Protein AF-A0A146LE18-F1 (afdb_monomer)

InterPro domains:
  IPR027992 Possible tRNA binding domain [PF13725] (9-180)
  IPR032672 TmcA/NAT10/Kre33 [PTHR10925] (10-214)

pLDDT: mean 73.92, std 19.5, range [31.61, 95.38]

Mean predicted aligned error: 19.28 Å

Foldseek 3Di:
DDDDDDDDDQQAQALVNCCVLAPPVLLVLLVCVLVVVDDPVSNLVSLQVLLVCVVSNNLPPQDDDPLLNVLSCCCHVVVHDLVVNCVVVVHDSVVSVVSPSVSSVSSSVSSVVNVVVVVCVVVVVVPDDPPPPPPPPCVVVVVVVVVVVVVVVVVVVVVVVVVVCVVPVPDDDPVQVVVQVVPDDPDDGDDDDPDDDDDDDDPPPDDDDDDDDDDDDDDDDDD

Radius of gyration: 37.87 Å; Cα contacts (8 Å, |Δi|>4): 107; chains: 1; bounding box: 56×57×124 Å

Secondary structure (DSSP, 8-state):
------S-------HHHHHHHS-HHHHHHHHHHHTTSS-GGGGTTTHHHHHHHHHTTTTTT----HHHHHHHHHHHTS---HHHHHHHTT--HHHHHHHHHHHHHHHHHHHHHHHHHHHHHHTTGGGS--------S-HHHHHHHHHHHHHHHHHHHHHHHHHHHHHH-----HHHHHHHHHS-SSS------------------------------------

Solvent-accessible surface area (backbone atoms only — not comparable to full-atom values): 14122 Å² total; per-residue (Å²): 135,88,76,86,77,88,86,78,77,73,52,66,66,47,63,72,61,48,55,73,80,44,48,78,66,51,56,51,46,51,47,36,38,64,68,68,74,45,60,70,78,77,47,56,86,52,28,41,61,55,39,50,40,51,78,67,37,30,60,54,90,72,80,68,54,73,71,54,48,50,49,44,42,37,48,23,73,65,65,46,53,64,69,59,51,20,62,76,68,75,42,58,58,70,56,52,52,52,51,49,49,55,50,52,43,55,54,50,50,53,52,49,52,46,52,48,54,52,48,37,59,74,68,51,58,80,76,53,72,91,65,71,90,64,77,71,86,52,69,64,63,52,49,52,53,50,51,54,51,51,53,52,50,51,51,50,51,49,53,51,50,51,52,47,44,69,75,64,58,81,77,67,58,71,69,60,49,56,59,58,63,68,63,82,60,106,59,94,82,82,78,88,62,95,66,85,88,74,93,71,89,77,83,80,85,76,81,76,84,86,77,86,76,83,84,80,88,75,87,83,80,92,129

Organism: Lygus hesperus (NCBI:txid30085)

Nearest PDB structures (foldseek):
  7mq9-assembly1_NK  TM=8.967E-01  e=7.169E-09  Homo sapiens
  9b0e-assembly1_A  TM=9.703E-01  e=2.565E-07  Thermochaetoides thermophila DSM 1495
  7mq8-assembly1_NJ  TM=9.214E-01  e=1.049E-07  Homo sapiens
  9b0i-assembly1_B  TM=9.726E-01  e=1.243E-06  Thermochaetoides thermophila DSM 1495
  1xsv-assembly1_B  TM=5.075E-01  e=5.464E-01  Staphylococcus aureus

Structure (mmCIF, N/CA/C/O backbone):
data_AF-A0A146LE18-F1
#
_entry.id   AF-A0A146LE18-F1
#
loop_
_atom_site.group_PDB
_atom_site.id
_atom_site.type_symbol
_atom_site.label_atom_id
_atom_site.label_alt_id
_atom_site.label_comp_id
_atom_site.label_asym_id
_atom_site.label_entity_id
_atom_site.label_seq_id
_atom_site.pdbx_PDB_ins_code
_atom_site.Cartn_x
_atom_site.Cartn_y
_atom_site.Cartn_z
_atom_site.occupancy
_atom_site.B_iso_or_equiv
_atom_site.auth_seq_id
_atom_site.auth_comp_id
_atom_site.auth_asym_id
_atom_site.auth_atom_id
_atom_site.pdbx_PDB_model_num
ATOM 1 N N . ASN A 1 1 ? -20.642 12.085 -39.665 1.00 35.47 1 ASN A N 1
ATOM 2 C CA . ASN A 1 1 ? -19.359 11.594 -39.119 1.00 35.47 1 ASN A CA 1
ATOM 3 C C . ASN A 1 1 ? -19.386 11.660 -37.603 1.00 35.47 1 ASN A C 1
ATOM 5 O O . ASN A 1 1 ? -19.146 12.718 -37.037 1.00 35.47 1 ASN A O 1
ATOM 9 N N . LYS A 1 2 ? -19.757 10.541 -36.969 1.00 37.66 2 LYS A N 1
ATOM 10 C CA . LYS A 1 2 ? -19.755 10.345 -35.515 1.00 37.66 2 LYS A CA 1
ATOM 11 C C . LYS A 1 2 ? -18.298 10.338 -35.029 1.00 37.66 2 LYS A C 1
ATOM 13 O O . LYS A 1 2 ? -17.565 9.416 -35.370 1.00 37.66 2 LYS A O 1
ATOM 18 N N . LYS A 1 3 ? -17.867 11.364 -34.291 1.00 40.78 3 LYS A N 1
ATOM 19 C CA . LYS A 1 3 ? -16.644 11.297 -33.477 1.00 40.78 3 LYS A CA 1
ATOM 20 C C . LYS A 1 3 ? -17.069 10.793 -32.100 1.00 40.78 3 LYS A C 1
ATOM 22 O O . LYS A 1 3 ? -17.991 11.355 -31.521 1.00 40.78 3 LYS A O 1
ATOM 27 N N . GLY A 1 4 ? -16.474 9.677 -31.684 1.00 36.56 4 GLY A N 1
ATOM 28 C CA . GLY A 1 4 ? -16.892 8.864 -30.546 1.00 36.56 4 GLY A CA 1
ATOM 29 C C . GLY A 1 4 ? -16.974 9.644 -29.239 1.00 36.56 4 GLY A C 1
ATOM 30 O O . GLY A 1 4 ? -15.965 10.134 -28.739 1.00 36.56 4 GLY A O 1
ATOM 31 N N . SER A 1 5 ? -18.192 9.732 -28.717 1.00 42.84 5 SER A N 1
ATOM 32 C CA . SER A 1 5 ? -18.467 9.777 -27.289 1.00 42.84 5 SER A CA 1
ATOM 33 C C . SER A 1 5 ? -18.279 8.375 -26.696 1.00 42.84 5 SER A C 1
ATOM 35 O O . SER A 1 5 ? -18.404 7.385 -27.417 1.00 42.84 5 SER A O 1
ATOM 37 N N . ASP A 1 6 ? -18.022 8.333 -25.390 1.00 43.56 6 ASP A N 1
ATOM 38 C CA . ASP A 1 6 ? -18.017 7.162 -24.502 1.00 43.56 6 ASP A CA 1
ATOM 39 C C . ASP A 1 6 ? -16.742 6.321 -24.463 1.00 43.56 6 ASP A C 1
ATOM 41 O O . ASP A 1 6 ? -16.660 5.291 -25.118 1.00 43.56 6 ASP A O 1
ATOM 45 N N . LEU A 1 7 ? -15.807 6.691 -23.575 1.00 44.12 7 LEU A N 1
ATOM 46 C CA . LEU A 1 7 ? -15.086 5.715 -22.748 1.00 44.12 7 LEU A CA 1
ATOM 47 C C . LEU A 1 7 ? -14.795 6.303 -21.351 1.00 44.12 7 LEU A C 1
ATOM 49 O O . LEU A 1 7 ? -13.833 7.039 -21.162 1.00 44.12 7 LEU A O 1
ATOM 53 N N . CYS A 1 8 ? -15.621 5.877 -20.388 1.00 40.12 8 CYS A N 1
ATOM 54 C CA . CYS A 1 8 ? -15.377 5.837 -18.942 1.00 40.12 8 CYS A CA 1
ATOM 55 C C . CYS A 1 8 ? -15.337 7.186 -18.198 1.00 40.12 8 CYS A C 1
ATOM 57 O O . CYS A 1 8 ? -14.276 7.749 -17.935 1.00 40.12 8 CYS A O 1
ATOM 59 N N . GLU A 1 9 ? -16.507 7.653 -17.756 1.00 47.19 9 GLU A N 1
ATOM 60 C CA . GLU A 1 9 ? -16.574 8.529 -16.579 1.00 47.19 9 GLU A CA 1
ATOM 61 C C . GLU A 1 9 ? -15.896 7.833 -15.381 1.00 47.19 9 GLU A C 1
ATOM 63 O O . GLU A 1 9 ? -15.899 6.596 -15.332 1.00 47.19 9 GLU A O 1
ATOM 68 N N . PRO A 1 10 ? -15.280 8.569 -14.433 1.00 50.38 10 PRO A N 1
ATOM 69 C CA . PRO A 1 10 ? -14.649 7.958 -13.271 1.00 50.38 10 PRO A CA 1
ATOM 70 C C . PRO A 1 10 ? -15.717 7.221 -12.462 1.00 50.38 10 PRO A C 1
ATOM 72 O O . PRO A 1 10 ? -16.485 7.815 -11.706 1.00 50.38 10 PRO A O 1
ATOM 75 N N . THR A 1 11 ? -15.794 5.903 -12.640 1.00 54.75 11 THR A N 1
ATOM 76 C CA . THR A 1 11 ? -16.624 5.044 -11.806 1.00 54.75 11 THR A CA 1
ATOM 77 C C . THR A 1 11 ? -16.022 5.085 -10.414 1.00 54.75 11 THR A C 1
ATOM 79 O O . THR A 1 11 ? -14.989 4.459 -10.169 1.00 54.75 11 THR A O 1
ATOM 82 N N . ASN A 1 12 ? -16.640 5.865 -9.527 1.00 59.19 12 ASN A N 1
ATOM 83 C CA . ASN A 1 12 ? -16.286 5.894 -8.117 1.00 59.19 12 ASN A CA 1
ATOM 84 C C . ASN A 1 12 ? -16.258 4.458 -7.590 1.00 59.19 12 ASN A C 1
ATOM 86 O O . ASN A 1 12 ? -17.193 3.687 -7.832 1.00 59.19 12 ASN A O 1
ATOM 90 N N . LEU A 1 13 ? -15.163 4.098 -6.919 1.00 62.97 13 LEU A N 1
ATOM 91 C CA . LEU A 1 13 ? -14.953 2.768 -6.369 1.00 62.97 13 LEU A CA 1
ATOM 92 C C . LEU A 1 13 ? -16.132 2.407 -5.462 1.00 62.97 13 LEU A C 1
ATOM 94 O O . LEU A 1 13 ? -16.235 2.875 -4.333 1.00 62.97 13 LEU A O 1
ATOM 98 N N . THR A 1 14 ? -17.050 1.590 -5.967 1.00 66.19 14 THR A N 1
ATOM 99 C CA . THR A 1 14 ? -18.162 1.100 -5.158 1.00 66.19 14 THR A CA 1
ATOM 100 C C . THR A 1 14 ? -17.629 -0.027 -4.286 1.00 66.19 14 THR A C 1
ATOM 102 O O . THR A 1 14 ? -16.939 -0.919 -4.785 1.00 66.19 14 THR A O 1
ATOM 105 N N . THR A 1 15 ? -17.958 -0.021 -2.996 1.00 69.75 15 THR A N 1
ATOM 106 C CA . THR A 1 15 ? -17.467 -0.999 -2.009 1.00 69.75 15 THR A CA 1
ATOM 107 C C . THR A 1 15 ? -17.649 -2.446 -2.469 1.00 69.75 15 THR A C 1
ATOM 109 O O . THR A 1 15 ? -16.759 -3.269 -2.292 1.00 69.75 15 THR A O 1
ATOM 112 N N . GLN A 1 16 ? -18.755 -2.740 -3.154 1.00 71.75 16 GLN A N 1
ATOM 113 C CA . GLN A 1 16 ? -19.058 -4.068 -3.698 1.00 71.75 16 GLN A CA 1
ATOM 114 C C . GLN A 1 16 ? -18.040 -4.535 -4.751 1.00 71.75 16 GLN A C 1
ATOM 116 O O . GLN A 1 16 ? -17.687 -5.710 -4.805 1.00 71.75 16 GLN A O 1
ATOM 121 N N . VAL A 1 17 ? -17.544 -3.615 -5.584 1.00 75.69 17 VAL A N 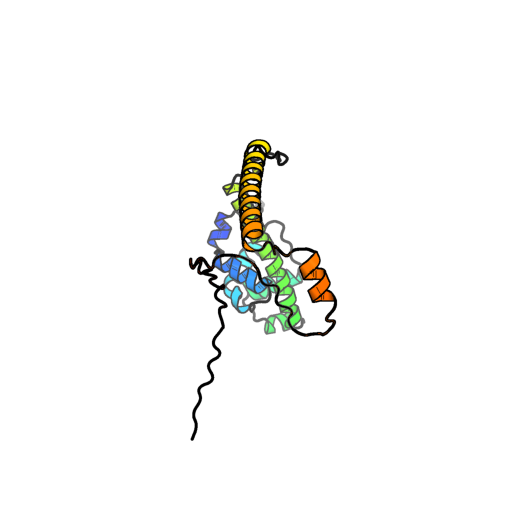1
ATOM 122 C CA . VAL A 1 17 ? -16.516 -3.914 -6.588 1.00 75.69 17 VAL A CA 1
ATOM 123 C C . VAL A 1 17 ? -15.183 -4.173 -5.892 1.00 75.69 17 VAL A C 1
ATOM 125 O O . VAL A 1 17 ? -14.480 -5.114 -6.250 1.00 75.69 17 VAL A O 1
ATOM 128 N N . LEU A 1 18 ? -14.859 -3.394 -4.857 1.00 81.56 18 LEU A N 1
ATOM 129 C CA . LEU A 1 18 ? -13.641 -3.590 -4.072 1.00 81.56 18 LEU A CA 1
ATOM 130 C C . LEU A 1 18 ? -13.627 -4.958 -3.371 1.00 81.56 18 LEU A C 1
ATOM 132 O O . LEU A 1 18 ? -12.631 -5.671 -3.472 1.00 81.56 18 LEU A O 1
ATOM 136 N N . GLU A 1 19 ? -14.729 -5.355 -2.731 1.00 81.81 19 GLU A N 1
ATOM 137 C CA . GLU A 1 19 ? -14.852 -6.656 -2.053 1.00 81.81 19 GLU A CA 1
ATOM 138 C C . GLU A 1 19 ? -14.759 -7.854 -3.011 1.00 81.81 19 GLU 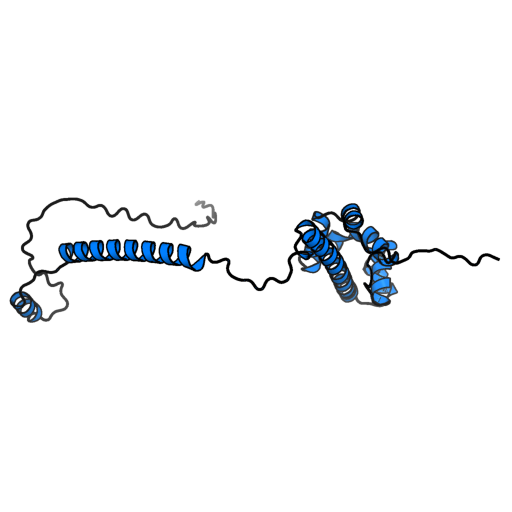A C 1
ATOM 140 O O . GLU A 1 19 ? -14.346 -8.938 -2.600 1.00 81.81 19 GLU A O 1
ATOM 145 N N . HIS A 1 20 ? -15.105 -7.669 -4.290 1.00 81.88 20 HIS A N 1
ATOM 146 C CA . HIS A 1 20 ? -14.973 -8.713 -5.305 1.00 81.88 20 HIS A CA 1
ATOM 147 C C . HIS A 1 20 ? -13.509 -8.993 -5.680 1.00 81.88 20 HIS A C 1
ATOM 149 O O . HIS A 1 20 ? -13.144 -10.144 -5.911 1.00 81.88 20 HIS A O 1
ATOM 155 N N . TYR A 1 21 ? -12.670 -7.954 -5.746 1.00 83.75 21 TYR A N 1
ATOM 156 C CA . TYR A 1 21 ? -11.265 -8.088 -6.151 1.00 83.75 21 TYR A CA 1
ATOM 157 C C . TYR A 1 21 ? -10.295 -8.243 -4.976 1.00 83.75 21 TYR A C 1
ATOM 159 O O . TYR A 1 21 ? -9.222 -8.817 -5.157 1.00 83.75 21 TYR A O 1
ATOM 167 N N . ILE A 1 22 ? -10.631 -7.709 -3.799 1.00 87.06 22 ILE A N 1
ATOM 168 C CA . ILE A 1 22 ? -9.753 -7.670 -2.626 1.00 87.06 22 ILE A CA 1
ATOM 169 C C . ILE A 1 22 ? -10.526 -8.164 -1.407 1.00 87.06 22 ILE A C 1
ATOM 171 O O . ILE A 1 22 ? -11.491 -7.543 -0.961 1.00 87.06 22 ILE A O 1
ATOM 175 N N . THR A 1 23 ? -10.067 -9.266 -0.816 1.00 89.81 23 THR A N 1
ATOM 176 C CA . THR A 1 23 ? -10.684 -9.792 0.403 1.00 89.81 23 THR A CA 1
ATOM 177 C C . THR A 1 23 ? -10.196 -9.046 1.650 1.00 89.81 23 THR A C 1
ATOM 179 O O . THR A 1 23 ? -9.137 -8.414 1.670 1.00 89.81 23 THR A O 1
ATOM 182 N N . LYS A 1 24 ? -10.919 -9.186 2.769 1.00 89.19 24 LYS A N 1
ATOM 183 C CA . LYS A 1 24 ? -10.487 -8.647 4.077 1.00 89.19 24 LYS A CA 1
ATOM 184 C C . LYS A 1 24 ? -9.114 -9.183 4.513 1.00 89.19 24 LYS A C 1
ATOM 186 O O . LYS A 1 24 ? -8.373 -8.500 5.219 1.00 89.19 24 LYS A O 1
ATOM 191 N N . TYR A 1 25 ? -8.766 -10.402 4.098 1.00 91.19 25 TYR A N 1
ATOM 192 C CA . TYR A 1 25 ? -7.453 -10.988 4.362 1.00 91.19 25 TYR A CA 1
ATOM 193 C C . TYR A 1 25 ? -6.352 -10.296 3.549 1.00 91.19 25 TYR A C 1
ATOM 195 O O . TYR A 1 25 ? -5.274 -10.024 4.077 1.00 91.19 25 TYR A O 1
ATOM 203 N N . ASP A 1 26 ? -6.643 -9.926 2.305 1.00 93.31 26 ASP A N 1
ATOM 204 C CA . ASP A 1 26 ? -5.710 -9.214 1.433 1.00 93.31 26 ASP A CA 1
ATOM 205 C C . ASP A 1 26 ? -5.425 -7.795 1.924 1.00 93.31 26 ASP A C 1
ATOM 207 O O . ASP A 1 26 ? -4.268 -7.376 1.941 1.00 93.31 26 ASP A O 1
ATOM 211 N N . LEU A 1 27 ? -6.432 -7.094 2.459 1.00 91.81 27 LEU A N 1
ATOM 212 C CA . LEU A 1 27 ? -6.216 -5.816 3.152 1.00 91.81 27 LEU A CA 1
ATOM 213 C C . LEU A 1 27 ? -5.238 -5.964 4.324 1.00 91.81 27 LEU A C 1
ATOM 215 O O . LEU A 1 27 ? -4.361 -5.123 4.516 1.00 91.81 27 LEU A O 1
ATOM 219 N N . LYS A 1 28 ? -5.324 -7.067 5.075 1.00 92.75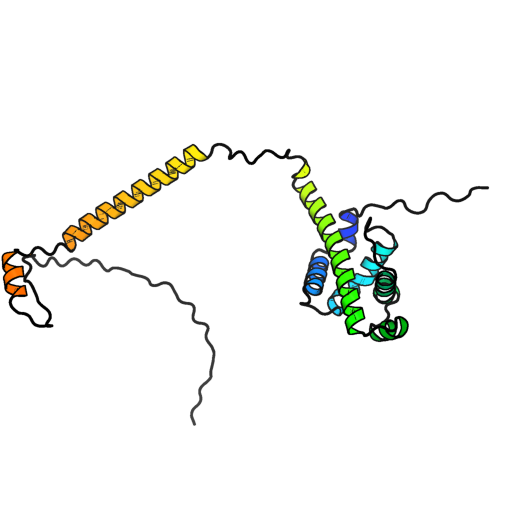 28 LYS A N 1
ATOM 220 C CA . LYS A 1 28 ? -4.381 -7.357 6.162 1.00 92.75 28 LYS A CA 1
ATOM 221 C C . LYS A 1 28 ? -2.972 -7.665 5.641 1.00 92.75 28 LYS A C 1
ATOM 223 O O . LYS A 1 28 ? -1.997 -7.255 6.266 1.00 92.75 28 LYS A O 1
ATOM 228 N N . ARG A 1 29 ? -2.836 -8.355 4.503 1.00 94.69 29 ARG A N 1
ATOM 229 C CA . ARG A 1 29 ? -1.531 -8.591 3.849 1.00 94.69 29 ARG A CA 1
ATOM 230 C C . ARG A 1 29 ? -0.894 -7.278 3.397 1.00 94.69 29 ARG A C 1
ATOM 232 O O . ARG A 1 29 ? 0.289 -7.057 3.655 1.00 94.69 29 ARG A O 1
ATOM 239 N N . LEU A 1 30 ? -1.687 -6.392 2.792 1.00 93.94 30 LEU A N 1
ATOM 240 C CA . LEU A 1 30 ? -1.255 -5.050 2.403 1.00 93.94 30 LEU A CA 1
ATOM 241 C C . LEU A 1 30 ? -0.827 -4.222 3.621 1.00 93.94 30 LEU A C 1
ATOM 243 O O . LEU A 1 30 ? 0.212 -3.569 3.562 1.00 93.94 30 LEU A O 1
ATOM 247 N N . ASP A 1 31 ? -1.556 -4.301 4.737 1.00 94.12 31 ASP A N 1
ATOM 248 C CA . ASP A 1 31 ? -1.200 -3.632 5.995 1.00 94.12 31 ASP A CA 1
ATOM 249 C C . ASP A 1 31 ? 0.140 -4.127 6.564 1.00 94.12 31 ASP A C 1
ATOM 251 O O . ASP A 1 31 ? 0.990 -3.323 6.947 1.00 94.12 31 ASP A O 1
ATOM 255 N N . LEU A 1 32 ? 0.379 -5.444 6.569 1.00 95.38 32 LEU A N 1
ATOM 256 C CA . LEU A 1 32 ? 1.648 -6.028 7.021 1.00 95.38 32 LEU A CA 1
ATOM 257 C C . LEU A 1 32 ? 2.831 -5.568 6.162 1.00 95.38 32 LEU A C 1
ATOM 259 O O . LEU A 1 32 ? 3.879 -5.206 6.705 1.00 95.38 32 LEU A O 1
ATOM 263 N N . TYR A 1 33 ? 2.658 -5.534 4.838 1.00 94.88 33 TYR A N 1
ATOM 264 C CA . TYR A 1 33 ? 3.675 -5.016 3.924 1.00 94.88 33 TYR A CA 1
ATOM 265 C C . TYR A 1 33 ? 3.902 -3.509 4.121 1.00 94.88 33 TYR A C 1
ATOM 267 O O . TYR A 1 33 ? 5.041 -3.058 4.249 1.00 94.88 33 TYR A O 1
ATOM 275 N N . CYS A 1 34 ? 2.828 -2.723 4.253 1.00 93.12 34 CYS A N 1
ATOM 276 C CA . CYS A 1 34 ? 2.920 -1.306 4.594 1.00 93.12 34 CYS A CA 1
ATOM 277 C C . CYS A 1 34 ? 3.624 -1.105 5.942 1.00 93.12 34 CYS A C 1
ATOM 279 O O . CYS A 1 34 ? 4.391 -0.171 6.110 1.00 93.12 34 CYS A O 1
ATOM 281 N N . LYS A 1 35 ? 3.462 -1.975 6.932 1.00 94.00 35 LYS A N 1
ATOM 282 C CA . LYS A 1 35 ? 4.193 -1.860 8.205 1.00 94.00 35 LYS A CA 1
ATOM 283 C C . LYS A 1 35 ? 5.646 -2.345 8.127 1.00 94.00 35 LYS A C 1
ATOM 285 O O . LYS A 1 35 ? 6.333 -2.326 9.142 1.00 94.00 35 LYS A O 1
ATOM 290 N N . ASN A 1 36 ? 6.127 -2.730 6.940 1.00 92.88 36 ASN A N 1
ATOM 291 C CA . ASN A 1 36 ? 7.437 -3.347 6.709 1.00 92.88 36 ASN A CA 1
ATOM 292 C C . ASN A 1 36 ? 7.647 -4.622 7.553 1.00 92.88 36 ASN A C 1
ATOM 294 O O . ASN A 1 36 ? 8.775 -4.966 7.892 1.00 92.88 36 ASN A O 1
ATOM 298 N N . LEU A 1 37 ? 6.557 -5.308 7.920 1.00 92.50 37 LEU A N 1
ATOM 299 C CA . LEU A 1 37 ? 6.582 -6.561 8.686 1.00 92.50 37 LEU A CA 1
ATOM 300 C C . LEU A 1 37 ? 6.633 -7.794 7.778 1.00 92.50 37 LEU A C 1
ATOM 302 O O . LEU A 1 37 ? 6.851 -8.904 8.257 1.00 92.50 37 LEU A O 1
ATOM 306 N N . ALA A 1 38 ? 6.402 -7.599 6.481 1.00 92.38 38 ALA A N 1
ATOM 307 C CA . ALA A 1 38 ? 6.407 -8.636 5.468 1.00 92.38 38 ALA A CA 1
ATOM 308 C C . ALA A 1 38 ? 7.139 -8.168 4.207 1.00 92.38 38 ALA A C 1
ATOM 310 O O . ALA A 1 38 ? 7.254 -6.970 3.946 1.00 92.38 38 ALA A O 1
ATOM 311 N N . ASP A 1 39 ? 7.605 -9.138 3.426 1.00 92.69 39 ASP A N 1
ATOM 312 C CA . ASP A 1 39 ? 8.269 -8.913 2.145 1.00 92.69 39 ASP A CA 1
ATOM 313 C C . ASP A 1 39 ? 7.252 -8.679 1.006 1.00 92.69 39 ASP A C 1
ATOM 315 O O . ASP A 1 39 ? 6.092 -9.085 1.099 1.00 92.69 39 ASP A O 1
ATOM 319 N N . TYR A 1 40 ? 7.679 -8.041 -0.088 1.00 91.00 40 TYR A N 1
ATOM 320 C CA . TYR A 1 40 ? 6.826 -7.676 -1.227 1.00 91.00 40 TYR A CA 1
ATOM 321 C C . TYR A 1 40 ? 6.234 -8.895 -1.952 1.00 91.00 40 TYR A C 1
ATOM 323 O O . TYR A 1 40 ? 5.143 -8.806 -2.515 1.00 91.00 40 TYR A O 1
ATOM 331 N N . HIS A 1 41 ? 6.899 -10.053 -1.877 1.00 92.31 41 HIS A N 1
ATOM 332 C CA . HIS A 1 41 ? 6.376 -11.329 -2.371 1.00 92.31 41 HIS A CA 1
ATOM 333 C C . HIS A 1 41 ? 5.022 -11.696 -1.747 1.00 92.31 41 HIS A C 1
ATOM 335 O O . HIS A 1 41 ? 4.219 -12.356 -2.398 1.00 92.31 41 HIS A O 1
ATOM 341 N N . LEU A 1 42 ? 4.734 -11.229 -0.522 1.00 93.50 42 LEU A N 1
ATOM 342 C CA . LEU A 1 42 ? 3.451 -11.470 0.140 1.00 93.50 42 LEU A CA 1
ATOM 343 C C . LEU A 1 42 ? 2.278 -10.810 -0.588 1.00 93.50 42 LEU A C 1
ATOM 345 O O . LEU A 1 42 ? 1.154 -11.222 -0.353 1.00 93.50 42 LEU A O 1
ATOM 349 N N . ILE A 1 43 ? 2.496 -9.782 -1.406 1.00 93.69 43 ILE A N 1
ATOM 350 C CA . ILE A 1 43 ? 1.410 -9.031 -2.055 1.00 93.69 43 ILE A CA 1
ATOM 351 C C . ILE A 1 43 ? 1.455 -9.118 -3.584 1.00 93.69 43 ILE A C 1
ATOM 353 O O . ILE A 1 43 ? 0.618 -8.506 -4.241 1.00 93.69 43 ILE A O 1
ATOM 357 N N . MET A 1 44 ? 2.422 -9.842 -4.162 1.00 92.12 44 MET A N 1
ATOM 358 C CA . MET A 1 44 ? 2.649 -9.872 -5.613 1.00 92.12 44 MET A CA 1
ATOM 359 C C . MET A 1 44 ? 1.470 -10.433 -6.413 1.00 92.12 44 MET A C 1
ATOM 361 O O . MET A 1 44 ? 1.193 -9.942 -7.501 1.00 92.12 44 MET A O 1
ATOM 365 N N . ASP A 1 45 ? 0.744 -11.402 -5.865 1.00 92.94 45 ASP A N 1
ATOM 366 C CA . ASP A 1 45 ? -0.482 -11.967 -6.442 1.00 92.94 45 ASP A CA 1
ATOM 367 C C . ASP A 1 45 ? -1.634 -10.955 -6.530 1.00 92.94 45 ASP A C 1
ATOM 369 O O . ASP A 1 45 ? -2.499 -11.077 -7.393 1.00 92.94 45 ASP A O 1
ATOM 373 N N . LEU A 1 46 ? -1.630 -9.933 -5.672 1.00 92.38 46 LEU A N 1
ATOM 374 C CA . LEU A 1 46 ? -2.663 -8.895 -5.630 1.00 92.38 46 LEU A CA 1
ATOM 375 C C . LEU A 1 46 ? -2.371 -7.742 -6.598 1.00 92.38 46 LEU A C 1
ATOM 377 O O . LEU A 1 46 ? -3.279 -6.997 -6.977 1.00 92.38 46 LEU A O 1
ATOM 381 N N . LEU A 1 47 ? -1.109 -7.577 -7.006 1.00 93.12 47 LEU A N 1
ATOM 382 C CA . LEU A 1 47 ? -0.677 -6.448 -7.829 1.00 93.12 47 LEU A CA 1
ATOM 383 C C . LEU A 1 47 ? -1.358 -6.364 -9.194 1.00 93.12 47 LEU A C 1
ATOM 385 O O . LEU A 1 47 ? -1.722 -5.248 -9.555 1.00 93.12 47 LEU A O 1
ATOM 389 N N . PRO A 1 48 ? -1.596 -7.455 -9.942 1.00 92.94 48 PRO A N 1
ATOM 390 C CA . PRO A 1 48 ? -2.262 -7.353 -11.238 1.00 92.94 48 PRO A CA 1
ATOM 391 C C . PRO A 1 48 ? -3.662 -6.741 -11.122 1.00 92.94 48 PRO A C 1
ATOM 393 O O . PRO A 1 48 ? -4.014 -5.835 -11.881 1.00 92.94 48 PRO A O 1
ATOM 396 N N . SER A 1 49 ? -4.433 -7.171 -10.119 1.00 91.62 49 SER A N 1
ATOM 397 C CA . SER A 1 49 ? -5.776 -6.651 -9.839 1.00 91.62 49 SER A CA 1
ATOM 398 C C . SER A 1 49 ? -5.735 -5.184 -9.411 1.00 91.62 49 SER A C 1
ATOM 400 O O . SER A 1 49 ? -6.475 -4.356 -9.944 1.00 91.62 49 SER A O 1
ATOM 402 N N . ILE A 1 50 ? -4.825 -4.841 -8.494 1.00 91.19 50 ILE A N 1
ATOM 403 C CA . ILE A 1 50 ? -4.658 -3.475 -7.983 1.00 91.19 50 ILE A CA 1
ATOM 404 C C . ILE A 1 50 ? -4.207 -2.518 -9.098 1.00 91.19 50 ILE A C 1
ATOM 406 O O . ILE A 1 50 ? -4.780 -1.440 -9.260 1.00 91.19 50 ILE A O 1
ATOM 410 N N . SER A 1 51 ? -3.214 -2.914 -9.897 1.00 92.38 51 SER A N 1
ATOM 411 C CA . SER A 1 51 ? -2.709 -2.124 -11.022 1.00 92.38 51 SER A CA 1
ATOM 412 C C . SER A 1 51 ? -3.788 -1.905 -12.074 1.00 92.38 51 SER A C 1
ATOM 414 O O . SER A 1 51 ? -3.946 -0.786 -12.557 1.00 92.38 51 SER A O 1
ATOM 416 N N . ARG A 1 52 ? -4.580 -2.935 -12.397 1.00 91.00 52 ARG A N 1
ATOM 417 C CA . ARG A 1 52 ? -5.706 -2.803 -13.328 1.00 91.00 52 ARG A CA 1
ATOM 418 C C . ARG A 1 52 ? -6.710 -1.762 -12.840 1.00 91.00 52 ARG A C 1
ATOM 420 O O . ARG A 1 52 ? -7.113 -0.900 -13.612 1.00 91.00 52 ARG A O 1
ATOM 427 N N . MET A 1 53 ? -7.083 -1.815 -11.566 1.00 88.81 53 MET A N 1
ATOM 428 C CA . MET A 1 53 ? -8.029 -0.871 -10.968 1.00 88.81 53 MET A CA 1
ATOM 429 C C . MET A 1 53 ? -7.496 0.571 -10.986 1.00 88.81 53 MET A C 1
ATOM 431 O O . MET A 1 53 ? -8.245 1.510 -11.257 1.00 88.81 53 MET A O 1
ATOM 435 N N . PHE A 1 54 ? -6.187 0.740 -10.778 1.00 90.19 54 PHE A N 1
ATOM 436 C CA . PHE A 1 54 ? -5.511 2.033 -10.880 1.00 90.19 54 PHE A CA 1
ATOM 437 C C . PHE A 1 54 ? -5.530 2.594 -12.306 1.00 90.19 54 PHE A C 1
ATOM 439 O O . PHE A 1 54 ? -5.980 3.717 -12.511 1.00 90.19 54 PHE A O 1
ATOM 446 N N . PHE A 1 55 ? -5.100 1.817 -13.304 1.00 90.38 55 PHE A N 1
ATOM 447 C CA . PHE A 1 55 ? -5.036 2.285 -14.695 1.00 90.38 55 PHE A CA 1
ATOM 448 C C . PHE A 1 55 ? -6.409 2.450 -15.361 1.00 90.38 55 PHE A C 1
ATOM 450 O O . PHE A 1 55 ? -6.522 3.174 -16.345 1.00 90.38 55 PHE A O 1
ATOM 457 N N . LEU A 1 56 ? -7.455 1.823 -14.817 1.00 89.06 56 LEU A N 1
ATOM 458 C CA . LEU A 1 56 ? -8.844 2.051 -15.223 1.00 89.06 56 LEU A CA 1
ATOM 459 C C . LEU A 1 56 ? -9.490 3.263 -14.530 1.00 89.06 56 LEU A C 1
ATOM 461 O O . LEU A 1 56 ? -10.693 3.456 -14.671 1.00 89.06 56 LEU A O 1
ATOM 465 N N . ASN A 1 57 ? -8.725 4.063 -13.777 1.00 84.94 57 ASN A N 1
ATOM 466 C CA . ASN A 1 57 ? -9.217 5.219 -13.017 1.00 84.94 57 ASN A CA 1
ATOM 467 C C . ASN A 1 57 ? -10.379 4.887 -12.060 1.00 84.94 57 ASN A C 1
ATOM 469 O O . ASN A 1 57 ? -11.171 5.755 -11.705 1.00 84.94 57 ASN A O 1
ATOM 473 N N . GLN A 1 58 ? -10.470 3.635 -11.599 1.00 83.69 58 GLN A N 1
ATOM 474 C CA . GLN A 1 58 ? -11.494 3.215 -10.635 1.00 83.69 58 GLN A CA 1
ATOM 475 C C . GLN A 1 58 ? -11.152 3.672 -9.212 1.00 83.69 58 GLN A C 1
ATOM 477 O O . GLN A 1 58 ? -12.009 3.678 -8.341 1.00 83.69 58 GLN A O 1
ATOM 482 N N . LEU A 1 59 ? -9.901 4.083 -8.974 1.00 78.56 59 LEU A N 1
ATOM 483 C CA . LEU A 1 59 ? -9.391 4.568 -7.687 1.00 78.56 59 LEU A CA 1
ATOM 484 C C . LEU A 1 59 ? -9.541 6.086 -7.483 1.00 78.56 59 LEU A C 1
ATOM 486 O O . LEU A 1 59 ? -8.831 6.674 -6.661 1.00 78.56 59 LEU A O 1
ATOM 490 N N . GLY A 1 60 ? -10.448 6.718 -8.235 1.00 77.44 60 GLY A N 1
ATOM 491 C CA . GLY A 1 60 ? -10.744 8.148 -8.142 1.00 77.44 60 GLY A CA 1
ATOM 492 C C . GLY A 1 60 ? -9.515 9.029 -8.396 1.00 77.44 60 GLY A C 1
ATOM 493 O O . GLY A 1 60 ? -8.711 8.754 -9.284 1.00 77.44 60 GLY A O 1
ATOM 494 N N . ASP A 1 61 ? -9.339 10.066 -7.573 1.00 75.50 61 ASP A N 1
ATOM 495 C CA . ASP A 1 61 ? -8.290 11.094 -7.706 1.00 75.50 61 ASP A CA 1
ATOM 496 C C . ASP A 1 61 ? -6.872 10.651 -7.294 1.00 75.50 61 ASP A C 1
ATOM 498 O O . ASP A 1 61 ? -5.968 11.472 -7.091 1.00 75.50 61 ASP A O 1
ATOM 502 N N . THR A 1 62 ? -6.629 9.347 -7.170 1.00 83.06 62 THR A N 1
ATOM 503 C CA . THR A 1 62 ? -5.319 8.834 -6.765 1.00 83.06 62 THR A CA 1
ATOM 504 C C . THR A 1 62 ? -4.292 9.062 -7.872 1.00 83.06 62 THR A C 1
ATOM 506 O O . THR A 1 62 ? -4.241 8.335 -8.857 1.00 83.06 62 THR A O 1
ATOM 509 N N . LYS A 1 63 ? -3.417 10.058 -7.699 1.00 87.06 63 LYS A N 1
ATOM 510 C CA . LYS A 1 63 ? -2.344 10.364 -8.658 1.00 87.06 63 LYS A CA 1
ATOM 511 C C . LYS A 1 63 ? -0.999 9.801 -8.196 1.00 87.06 63 LYS A C 1
ATOM 513 O O . LYS A 1 63 ? -0.546 10.017 -7.064 1.00 87.06 63 LYS A O 1
ATOM 518 N N . LEU A 1 64 ? -0.329 9.104 -9.110 1.00 89.50 64 LEU A N 1
ATOM 519 C CA . LEU A 1 64 ? 1.051 8.644 -8.962 1.00 89.50 64 LEU A CA 1
ATOM 520 C C . LEU A 1 64 ? 1.976 9.473 -9.856 1.00 89.50 64 LEU A C 1
ATOM 522 O O . LEU A 1 64 ? 1.576 9.941 -10.919 1.00 89.50 64 LEU A O 1
ATOM 526 N N . SER A 1 65 ? 3.225 9.651 -9.423 1.00 92.50 65 SER A N 1
ATOM 527 C CA . SER A 1 65 ? 4.270 10.207 -10.293 1.00 92.50 65 SER A CA 1
ATOM 528 C C . SER A 1 65 ? 4.505 9.286 -11.499 1.00 92.50 65 SER A C 1
ATOM 530 O O . SER A 1 65 ? 4.302 8.079 -11.388 1.00 92.50 65 SER A O 1
ATOM 532 N N . ALA A 1 66 ? 4.989 9.818 -12.625 1.00 91.50 66 ALA A N 1
ATOM 533 C CA . ALA A 1 66 ? 5.276 9.031 -13.829 1.00 91.50 66 ALA A CA 1
ATOM 534 C C . ALA A 1 66 ? 6.186 7.821 -13.542 1.00 91.50 66 ALA A C 1
ATOM 536 O O . ALA A 1 66 ? 5.883 6.706 -13.960 1.00 91.50 66 ALA A O 1
ATOM 537 N N . VAL A 1 67 ? 7.241 8.010 -12.738 1.00 91.75 67 VAL A N 1
ATOM 538 C CA . VAL A 1 67 ? 8.142 6.918 -12.321 1.00 91.75 67 VAL A CA 1
ATOM 539 C C . VAL A 1 67 ? 7.407 5.894 -11.452 1.00 91.75 67 VAL A C 1
ATOM 541 O O . VAL A 1 67 ? 7.590 4.693 -11.605 1.00 91.75 67 VAL A O 1
ATOM 544 N N . GLN A 1 68 ? 6.528 6.352 -10.558 1.00 93.81 68 GLN A N 1
ATOM 545 C CA . GLN A 1 68 ? 5.733 5.468 -9.704 1.00 93.81 68 GLN A CA 1
ATOM 546 C C . GLN A 1 68 ? 4.729 4.639 -10.517 1.00 93.81 68 GLN A C 1
ATOM 548 O O . GLN A 1 68 ? 4.600 3.439 -10.293 1.00 93.81 68 GLN A O 1
ATOM 553 N N . ALA A 1 69 ? 4.055 5.255 -11.487 1.00 93.38 69 ALA A N 1
ATOM 554 C CA . ALA A 1 69 ? 3.155 4.560 -12.397 1.00 93.38 69 ALA A CA 1
ATOM 555 C C . ALA A 1 69 ? 3.911 3.537 -13.262 1.00 93.38 69 ALA A C 1
ATOM 557 O O . ALA A 1 69 ? 3.446 2.410 -13.407 1.00 93.38 69 ALA A O 1
ATOM 558 N N . ALA A 1 70 ? 5.104 3.882 -13.760 1.00 93.69 70 ALA A N 1
ATOM 559 C CA . ALA A 1 70 ? 5.959 2.950 -14.495 1.00 93.69 70 ALA A CA 1
ATOM 560 C C . ALA A 1 70 ? 6.365 1.739 -13.638 1.00 93.69 70 ALA A C 1
ATOM 562 O O . ALA A 1 70 ? 6.310 0.608 -14.115 1.00 93.69 70 ALA A O 1
ATOM 563 N N . ILE A 1 71 ? 6.695 1.952 -12.357 1.00 94.19 71 ILE A N 1
ATOM 564 C CA . ILE A 1 71 ? 7.005 0.856 -11.427 1.00 94.19 71 ILE A CA 1
ATOM 565 C C . ILE A 1 71 ? 5.784 -0.046 -11.210 1.00 94.19 71 ILE A C 1
ATOM 567 O O . ILE A 1 71 ? 5.895 -1.269 -11.292 1.00 94.19 71 ILE A O 1
ATOM 571 N N . LEU A 1 72 ? 4.609 0.544 -10.969 1.00 94.44 72 LEU A N 1
ATOM 572 C CA . LEU A 1 72 ? 3.364 -0.205 -10.773 1.00 94.44 72 LEU A CA 1
ATOM 573 C C . LEU A 1 72 ? 2.963 -1.004 -12.027 1.00 94.44 72 LEU A C 1
ATOM 575 O O . LEU A 1 72 ? 2.470 -2.127 -11.912 1.00 94.44 72 LEU A O 1
ATOM 579 N N . LEU A 1 73 ? 3.210 -0.451 -13.217 1.00 94.12 73 LEU A N 1
ATOM 580 C CA . LEU A 1 73 ? 3.006 -1.126 -14.498 1.00 94.12 73 LEU A CA 1
ATOM 581 C C . LEU A 1 73 ? 3.988 -2.290 -14.681 1.00 94.12 73 LEU A C 1
ATOM 583 O O . LEU A 1 73 ? 3.573 -3.395 -15.029 1.00 94.12 73 LEU A O 1
ATOM 587 N N . GLY A 1 74 ? 5.276 -2.051 -14.427 1.00 94.25 74 GLY A N 1
ATOM 588 C CA . GLY A 1 74 ? 6.344 -3.033 -14.603 1.00 94.25 74 GLY A CA 1
ATOM 589 C C . GLY A 1 74 ? 6.169 -4.259 -13.710 1.00 94.25 74 GLY A C 1
ATOM 590 O O . GLY A 1 74 ? 6.221 -5.388 -14.192 1.00 94.25 74 GLY A O 1
ATOM 591 N N . ILE A 1 75 ? 5.903 -4.046 -12.420 1.00 92.75 75 ILE A N 1
ATOM 592 C CA . ILE A 1 75 ? 5.724 -5.147 -11.464 1.00 92.75 75 ILE A CA 1
ATOM 593 C C . ILE A 1 75 ? 4.322 -5.752 -11.596 1.00 92.75 75 ILE A C 1
ATOM 595 O O . ILE A 1 75 ? 4.179 -6.969 -11.657 1.00 92.75 75 ILE A O 1
ATOM 599 N N . GLY A 1 76 ? 3.280 -4.918 -11.659 1.00 92.56 76 GLY A N 1
ATOM 600 C CA . GLY A 1 76 ? 1.900 -5.392 -11.568 1.00 92.56 76 GLY A CA 1
ATOM 601 C C . GLY A 1 76 ? 1.315 -5.932 -12.870 1.00 92.56 76 GLY A C 1
ATOM 602 O O . GLY A 1 76 ? 0.628 -6.940 -12.828 1.00 92.56 76 GLY A O 1
ATOM 603 N N . MET A 1 77 ? 1.569 -5.301 -14.023 1.00 92.12 77 MET A N 1
ATOM 604 C CA . MET A 1 77 ? 0.991 -5.743 -15.308 1.00 92.12 77 MET A CA 1
ATOM 605 C C . MET A 1 77 ? 1.987 -6.474 -16.208 1.00 92.12 77 MET A C 1
ATOM 607 O O . MET A 1 77 ? 1.593 -7.366 -16.949 1.00 92.12 77 MET A O 1
ATOM 611 N N . GLN A 1 78 ? 3.266 -6.091 -16.178 1.00 94.00 78 GLN A N 1
ATOM 612 C CA . GLN A 1 78 ? 4.304 -6.725 -17.002 1.00 94.00 78 GLN A CA 1
ATOM 613 C C . GLN A 1 78 ? 5.005 -7.888 -16.287 1.00 94.00 78 GLN A C 1
ATOM 615 O O . GLN A 1 78 ? 5.788 -8.593 -16.918 1.00 94.00 78 GLN A O 1
ATOM 620 N N . HIS A 1 79 ? 4.745 -8.079 -14.987 1.00 90.19 79 HIS A N 1
ATOM 621 C CA . HIS A 1 79 ? 5.344 -9.117 -14.138 1.00 90.19 79 HIS A CA 1
ATOM 622 C C . HIS A 1 79 ? 6.881 -9.168 -14.226 1.00 90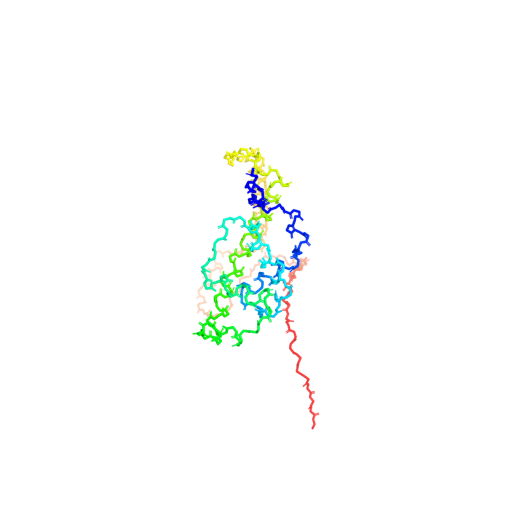.19 79 HIS A C 1
ATOM 624 O O . HIS A 1 79 ? 7.493 -10.235 -14.151 1.00 90.19 79 HIS A O 1
ATOM 630 N N . LYS A 1 80 ? 7.523 -8.008 -14.403 1.00 92.56 80 LYS A N 1
ATOM 631 C CA . LYS A 1 80 ? 8.983 -7.903 -14.417 1.00 92.56 80 LYS A CA 1
ATOM 632 C C . LYS A 1 80 ? 9.527 -8.059 -13.004 1.00 92.56 80 LYS A C 1
ATOM 634 O O . LYS A 1 80 ? 8.949 -7.557 -12.040 1.00 92.56 80 LYS A O 1
ATOM 639 N N . THR A 1 81 ? 10.678 -8.714 -12.887 1.00 93.12 81 THR A N 1
ATOM 640 C CA . THR A 1 81 ? 11.396 -8.784 -11.614 1.00 93.12 81 THR A CA 1
ATOM 641 C C . THR A 1 81 ? 11.970 -7.419 -11.245 1.00 93.12 81 THR A C 1
ATOM 643 O O . THR A 1 81 ? 12.242 -6.575 -12.107 1.00 93.12 81 THR A O 1
ATOM 646 N N . VAL A 1 82 ? 12.194 -7.213 -9.947 1.00 91.75 82 VAL A N 1
ATOM 647 C CA . VAL A 1 82 ? 12.768 -5.970 -9.415 1.00 91.75 82 VAL A CA 1
ATOM 648 C C . VAL A 1 82 ? 14.135 -5.672 -10.037 1.00 91.75 82 VAL A C 1
ATOM 650 O O . VAL A 1 82 ? 14.416 -4.517 -10.338 1.00 91.75 82 VAL A O 1
ATOM 653 N N . ASP A 1 83 ? 14.956 -6.693 -10.301 1.00 92.19 83 ASP A N 1
ATOM 654 C CA . ASP A 1 83 ? 16.286 -6.525 -10.902 1.00 92.19 83 ASP A CA 1
ATOM 655 C C . ASP A 1 83 ? 16.234 -6.038 -12.354 1.00 92.19 83 ASP A C 1
ATOM 657 O O . ASP A 1 83 ? 17.040 -5.201 -12.761 1.00 92.19 83 ASP A O 1
ATOM 661 N N . VAL A 1 84 ? 15.288 -6.548 -13.151 1.00 93.81 84 VAL A N 1
ATOM 662 C CA . VAL A 1 84 ? 15.110 -6.109 -14.544 1.00 93.81 84 VAL A CA 1
ATOM 663 C C . VAL A 1 84 ? 14.605 -4.673 -14.565 1.00 93.81 84 VAL A C 1
ATOM 665 O O . VAL A 1 84 ? 15.165 -3.828 -15.258 1.00 93.81 84 VAL A O 1
ATOM 668 N N . LEU A 1 85 ? 13.603 -4.373 -13.740 1.00 93.31 85 LEU A N 1
ATOM 669 C CA . LEU A 1 85 ? 13.026 -3.037 -13.656 1.00 93.31 85 LEU A CA 1
ATOM 670 C C . LEU A 1 85 ? 14.020 -2.003 -13.097 1.00 93.31 85 LEU A C 1
ATOM 672 O O . LEU A 1 85 ? 14.026 -0.852 -13.524 1.00 93.31 85 LEU A O 1
ATOM 676 N N . SER A 1 86 ? 14.895 -2.419 -12.179 1.00 93.19 86 SER A N 1
ATOM 677 C CA . SER A 1 86 ? 15.997 -1.608 -11.653 1.00 93.19 86 SER A CA 1
ATOM 678 C C . SER A 1 86 ? 16.981 -1.201 -12.753 1.00 93.19 86 SER A C 1
ATOM 680 O O . SER A 1 86 ? 17.398 -0.045 -12.785 1.00 93.19 86 SER A O 1
ATOM 682 N N . LYS A 1 87 ? 17.298 -2.108 -13.687 1.00 93.81 87 LYS A N 1
ATOM 683 C CA . LYS A 1 87 ? 18.157 -1.807 -14.843 1.00 93.81 87 LYS A CA 1
ATOM 684 C C . LYS A 1 87 ? 17.473 -0.893 -15.858 1.00 93.81 87 LYS A C 1
ATOM 686 O O . LYS A 1 87 ? 18.121 0.004 -16.375 1.00 93.81 87 LYS A O 1
ATOM 691 N N . GLU A 1 88 ? 16.184 -1.099 -16.129 1.00 92.81 88 GLU A N 1
ATOM 692 C CA . GLU A 1 88 ? 15.426 -0.287 -17.096 1.00 92.81 88 GLU A CA 1
ATOM 693 C C . GLU A 1 88 ? 15.209 1.158 -16.634 1.00 92.81 88 GLU A C 1
ATOM 695 O O . GLU A 1 88 ? 15.219 2.074 -17.450 1.00 92.81 88 GLU A O 1
ATOM 700 N N . LEU A 1 89 ? 14.989 1.358 -15.332 1.00 90.56 89 LEU A N 1
ATOM 701 C CA . LEU A 1 89 ? 14.779 2.684 -14.747 1.00 90.56 89 LEU A CA 1
ATOM 702 C C . LEU A 1 89 ? 16.075 3.329 -14.238 1.00 90.56 89 LEU A C 1
ATOM 704 O O . LEU A 1 89 ? 16.017 4.442 -13.725 1.00 90.56 89 LEU A O 1
ATOM 708 N N . GLU A 1 90 ? 17.213 2.632 -14.340 1.00 92.50 90 GLU A N 1
ATOM 709 C CA . GLU A 1 90 ? 18.517 3.063 -13.813 1.00 92.50 90 GLU A CA 1
ATOM 710 C C . GLU A 1 90 ? 18.472 3.431 -12.312 1.00 92.50 90 GLU A C 1
ATOM 712 O O . GLU A 1 90 ? 19.124 4.363 -11.843 1.00 92.50 90 GLU A O 1
ATOM 717 N N . LEU A 1 91 ? 17.686 2.683 -11.528 1.00 91.81 91 LEU A N 1
ATOM 718 C CA . LEU A 1 91 ? 17.491 2.900 -10.089 1.00 91.81 91 LEU A CA 1
ATOM 719 C C . LEU A 1 91 ? 18.121 1.780 -9.268 1.00 91.81 91 LEU A C 1
ATOM 721 O O . LEU A 1 91 ? 18.096 0.619 -9.667 1.00 91.81 91 LEU A O 1
ATOM 725 N N . VAL A 1 92 ? 18.590 2.086 -8.057 1.00 94.12 92 VAL A N 1
ATOM 726 C CA . VAL A 1 92 ? 19.053 1.052 -7.116 1.00 94.12 92 VAL A CA 1
ATOM 727 C C . VAL A 1 92 ? 17.854 0.189 -6.667 1.00 94.12 92 VAL A C 1
ATOM 729 O O . VAL A 1 92 ? 16.819 0.758 -6.301 1.00 94.12 92 VAL A O 1
ATOM 732 N N . PRO A 1 93 ? 17.954 -1.159 -6.609 1.00 92.00 93 PRO A N 1
ATOM 733 C CA . PRO A 1 93 ? 16.826 -2.036 -6.252 1.00 92.00 93 PRO A CA 1
ATOM 734 C C . PRO A 1 93 ? 16.140 -1.682 -4.922 1.00 92.00 93 PRO A C 1
ATOM 736 O O . PRO A 1 93 ? 14.917 -1.748 -4.796 1.00 92.00 93 PRO A O 1
ATOM 739 N N . THR A 1 94 ? 16.914 -1.234 -3.931 1.00 92.31 94 THR A N 1
ATOM 740 C CA . THR A 1 94 ? 16.399 -0.796 -2.623 1.00 92.31 94 THR A CA 1
ATOM 741 C C . THR A 1 94 ? 15.544 0.469 -2.722 1.00 92.31 94 THR A C 1
ATOM 743 O O . THR A 1 94 ? 14.527 0.585 -2.038 1.00 92.31 94 THR A O 1
ATOM 746 N N . GLN A 1 95 ? 15.910 1.406 -3.601 1.00 93.12 95 GLN A N 1
ATOM 747 C CA . GLN A 1 95 ? 15.134 2.620 -3.862 1.00 93.12 95 GLN A CA 1
ATOM 748 C C . GLN A 1 95 ? 13.843 2.295 -4.612 1.00 93.12 95 GLN A C 1
ATOM 750 O O . GLN A 1 95 ? 12.794 2.842 -4.274 1.00 93.12 95 GLN A O 1
ATOM 755 N N . LEU A 1 96 ? 13.901 1.373 -5.578 1.00 94.31 96 LEU A N 1
ATOM 756 C CA . LEU A 1 96 ? 12.734 0.893 -6.318 1.00 94.31 96 LEU A CA 1
ATOM 757 C C . LEU A 1 96 ? 11.706 0.265 -5.370 1.00 94.31 96 LEU A C 1
ATOM 759 O O . LEU A 1 96 ? 10.543 0.665 -5.390 1.00 94.31 96 LEU A O 1
ATOM 763 N N . LEU A 1 97 ? 12.136 -0.628 -4.472 1.00 92.56 97 LEU A N 1
ATOM 764 C CA . LEU A 1 97 ? 11.262 -1.197 -3.439 1.00 92.56 97 LEU A CA 1
ATOM 765 C C . LEU A 1 97 ? 10.736 -0.134 -2.464 1.00 92.56 97 LEU A C 1
ATOM 767 O O . LEU A 1 97 ? 9.580 -0.196 -2.049 1.00 92.56 97 LEU A O 1
ATOM 771 N N . GLY A 1 98 ? 11.540 0.879 -2.135 1.00 93.31 98 GLY A N 1
ATOM 772 C CA . GLY A 1 98 ? 11.096 2.017 -1.329 1.00 93.31 98 GLY A CA 1
ATOM 773 C C . GLY A 1 98 ? 10.002 2.849 -2.012 1.00 93.31 98 GLY A C 1
ATOM 774 O O . GLY A 1 98 ? 9.017 3.229 -1.376 1.00 93.31 98 GLY A O 1
ATOM 775 N N . LEU A 1 99 ? 10.138 3.116 -3.315 1.00 93.50 99 LEU A N 1
ATOM 776 C CA . LEU A 1 99 ? 9.111 3.786 -4.120 1.00 93.50 99 LEU A CA 1
ATOM 777 C C . LEU A 1 99 ? 7.863 2.918 -4.260 1.00 93.50 99 LEU A C 1
ATOM 779 O O . LEU A 1 99 ? 6.753 3.426 -4.110 1.00 93.50 99 LEU A O 1
ATOM 783 N N . PHE A 1 100 ? 8.043 1.620 -4.475 1.00 94.25 100 PHE A N 1
ATOM 784 C CA . PHE A 1 100 ? 6.962 0.650 -4.530 1.00 94.25 100 PHE A CA 1
ATOM 785 C C . PHE A 1 100 ? 6.165 0.613 -3.219 1.00 94.25 100 PHE A C 1
ATOM 787 O O . PHE A 1 100 ? 4.946 0.754 -3.238 1.00 94.25 100 PHE A O 1
ATOM 794 N N . ASN A 1 101 ? 6.830 0.588 -2.063 1.00 94.62 101 ASN A N 1
ATOM 795 C CA . ASN A 1 101 ? 6.167 0.664 -0.760 1.00 94.62 101 ASN A CA 1
ATOM 796 C C . ASN A 1 101 ? 5.342 1.955 -0.592 1.00 94.62 101 ASN A C 1
ATOM 798 O O . ASN A 1 101 ? 4.213 1.912 -0.102 1.00 94.62 101 ASN A O 1
ATOM 802 N N . LYS A 1 102 ? 5.854 3.104 -1.063 1.00 93.62 102 LYS A N 1
ATOM 803 C CA . LYS A 1 102 ? 5.093 4.370 -1.071 1.00 93.62 102 LYS A CA 1
ATOM 804 C C . LYS A 1 102 ? 3.832 4.285 -1.936 1.00 93.62 102 LYS A C 1
ATOM 806 O O . LYS A 1 102 ? 2.811 4.850 -1.552 1.00 93.62 102 LYS A O 1
ATOM 811 N N . ILE A 1 103 ? 3.894 3.602 -3.080 1.00 94.25 103 ILE A N 1
ATOM 812 C CA . ILE A 1 103 ? 2.733 3.377 -3.953 1.00 94.25 103 ILE A CA 1
ATOM 813 C C . ILE A 1 103 ? 1.700 2.518 -3.229 1.00 94.25 103 ILE A C 1
ATOM 815 O O . ILE A 1 103 ? 0.546 2.923 -3.116 1.00 94.25 103 ILE A O 1
ATOM 819 N N . ILE A 1 104 ? 2.120 1.378 -2.676 1.00 94.31 104 ILE A N 1
ATOM 820 C CA . ILE A 1 104 ? 1.211 0.457 -1.988 1.00 94.31 104 ILE A CA 1
ATOM 821 C C . ILE A 1 104 ? 0.544 1.120 -0.782 1.00 94.31 104 ILE A C 1
ATOM 823 O O . ILE A 1 104 ? -0.656 0.949 -0.605 1.00 94.31 104 ILE A O 1
ATOM 827 N N . ARG A 1 105 ? 1.257 1.953 -0.009 1.00 94.12 105 ARG A N 1
ATOM 828 C CA . ARG A 1 105 ? 0.640 2.735 1.079 1.00 94.12 105 ARG A CA 1
ATOM 829 C C . ARG A 1 105 ? -0.466 3.659 0.593 1.00 94.12 105 ARG A C 1
ATOM 831 O O . ARG A 1 105 ? -1.517 3.699 1.220 1.00 94.12 105 ARG A O 1
ATOM 838 N N . LYS A 1 106 ? -0.234 4.396 -0.500 1.00 92.56 106 LYS A N 1
ATOM 839 C CA . LYS A 1 106 ? -1.255 5.285 -1.073 1.00 92.56 106 LYS A CA 1
ATOM 840 C C . LYS A 1 106 ? -2.494 4.494 -1.487 1.00 92.56 106 LYS A C 1
ATOM 842 O O . LYS A 1 106 ? -3.602 4.882 -1.149 1.00 92.56 106 LYS A O 1
ATOM 847 N N . LEU A 1 107 ? -2.301 3.369 -2.171 1.00 91.56 107 LEU A N 1
ATOM 848 C CA . LEU A 1 107 ? -3.401 2.515 -2.627 1.00 91.56 107 LEU A CA 1
ATOM 849 C C . LEU A 1 107 ? -4.162 1.898 -1.446 1.00 91.56 107 LEU A C 1
ATOM 851 O O . LEU A 1 107 ? -5.386 1.930 -1.411 1.00 91.56 107 LEU A O 1
ATOM 855 N N . TYR A 1 108 ? -3.436 1.418 -0.436 1.00 92.50 108 TYR A N 1
ATOM 856 C CA . TYR A 1 108 ? -4.014 0.893 0.796 1.00 92.50 108 TYR A CA 1
ATOM 857 C C . TYR A 1 108 ? -4.850 1.938 1.548 1.00 92.50 108 TYR A C 1
ATOM 859 O O . TYR A 1 108 ? -5.932 1.613 2.027 1.00 92.50 108 TYR A O 1
ATOM 867 N N . GLN A 1 109 ? -4.391 3.192 1.620 1.00 91.25 109 GLN A N 1
ATOM 868 C CA . GLN A 1 109 ? -5.158 4.281 2.234 1.00 91.25 109 GLN A CA 1
ATOM 869 C C . GLN A 1 109 ? -6.491 4.520 1.520 1.00 91.25 109 GLN A C 1
ATOM 871 O O . GLN A 1 109 ? -7.500 4.701 2.190 1.00 91.25 109 GLN A O 1
ATOM 876 N N . VAL A 1 110 ? -6.507 4.459 0.187 1.00 90.31 110 VAL A N 1
ATOM 877 C CA . VAL A 1 110 ? -7.730 4.625 -0.616 1.00 90.31 110 VAL A CA 1
ATOM 878 C C . VAL A 1 110 ? -8.698 3.460 -0.401 1.00 90.31 110 VAL A C 1
ATOM 880 O O . VAL A 1 110 ? -9.908 3.660 -0.284 1.00 90.31 110 VAL A O 1
ATOM 883 N N . PHE A 1 111 ? -8.185 2.229 -0.303 1.00 89.56 111 PHE A N 1
ATOM 884 C CA . PHE A 1 111 ? -9.020 1.076 0.041 1.00 89.56 111 PHE A CA 1
ATOM 885 C C . PHE A 1 111 ? -9.620 1.234 1.434 1.00 89.56 111 PHE A C 1
ATOM 887 O O . PHE A 1 111 ? -10.823 1.049 1.596 1.00 89.56 111 PHE A O 1
ATOM 894 N N . MET A 1 112 ? -8.805 1.637 2.413 1.00 89.62 112 MET A N 1
ATOM 895 C CA . MET A 1 112 ? -9.270 1.838 3.781 1.00 89.62 112 MET A CA 1
ATOM 896 C C . MET A 1 112 ? -10.320 2.940 3.879 1.00 89.62 112 MET A C 1
ATOM 898 O O . MET A 1 112 ? -11.373 2.687 4.456 1.00 89.62 112 MET A O 1
ATOM 902 N N . SER A 1 113 ? -10.110 4.095 3.243 1.00 88.50 113 SER A N 1
ATOM 903 C CA . SER A 1 113 ? -11.103 5.176 3.241 1.00 88.50 113 SER A CA 1
ATOM 904 C C . SER A 1 113 ? -12.416 4.753 2.579 1.00 88.50 113 SER A C 1
ATOM 906 O O . SER A 1 113 ? -13.490 5.119 3.043 1.00 88.50 113 SER A O 1
ATOM 908 N N . THR A 1 114 ? -12.351 3.936 1.521 1.00 86.44 114 THR A N 1
ATOM 909 C CA . THR A 1 114 ? -13.555 3.396 0.866 1.00 86.44 114 THR A CA 1
ATOM 910 C C . THR A 1 114 ? -14.299 2.432 1.792 1.00 86.44 114 THR A C 1
ATOM 912 O O . THR A 1 114 ? -15.520 2.509 1.918 1.00 86.44 114 THR A O 1
ATOM 915 N N . THR A 1 115 ? -13.579 1.535 2.474 1.00 85.38 115 THR A N 1
ATOM 916 C CA . THR A 1 115 ? -14.200 0.603 3.426 1.00 85.38 115 THR A CA 1
ATOM 917 C C . THR A 1 115 ? -14.753 1.309 4.659 1.00 85.38 115 THR A C 1
ATOM 919 O O . THR A 1 115 ? -15.818 0.936 5.137 1.00 85.38 115 THR A O 1
ATOM 922 N N . GLU A 1 116 ? -14.067 2.338 5.153 1.00 86.31 116 GLU A N 1
ATOM 923 C CA . GLU A 1 116 ? -14.503 3.154 6.285 1.00 86.31 116 GLU A CA 1
ATOM 924 C C . GLU A 1 116 ? -15.797 3.890 5.943 1.00 86.31 116 GLU A C 1
ATOM 926 O O . GLU A 1 116 ? -16.790 3.711 6.638 1.00 86.31 116 GLU A O 1
ATOM 931 N N . HIS A 1 117 ? -15.844 4.570 4.795 1.00 84.50 117 HIS A N 1
ATOM 932 C CA . HIS A 1 117 ? -17.053 5.227 4.294 1.00 84.50 117 HIS A CA 1
ATOM 933 C C . HIS A 1 117 ? -18.243 4.262 4.153 1.00 84.50 117 HIS A C 1
ATOM 935 O O . HIS A 1 117 ? -19.387 4.630 4.421 1.00 84.50 117 HIS A O 1
ATOM 941 N N . ALA A 1 118 ? -17.990 3.020 3.731 1.00 83.06 118 ALA A N 1
ATOM 942 C CA . ALA A 1 118 ? -19.024 1.996 3.614 1.00 83.06 118 ALA A CA 1
ATOM 943 C C . ALA A 1 118 ? -19.531 1.511 4.981 1.00 83.06 118 ALA A C 1
ATOM 945 O O . ALA A 1 118 ? -20.722 1.252 5.153 1.00 83.06 118 ALA A O 1
ATOM 946 N N . ILE A 1 119 ? -18.630 1.389 5.958 1.00 82.56 119 ILE A N 1
ATOM 947 C CA . ILE A 1 119 ? -18.975 1.038 7.337 1.00 82.56 119 ILE A CA 1
ATOM 948 C C . ILE A 1 119 ? -19.759 2.181 7.987 1.00 82.56 119 ILE A C 1
ATOM 950 O O . ILE A 1 119 ? -20.773 1.919 8.622 1.00 82.56 119 ILE A O 1
ATOM 954 N N . GLU A 1 120 ? -19.343 3.433 7.804 1.00 83.50 120 GLU A N 1
ATOM 955 C CA . GLU A 1 120 ? -20.063 4.616 8.293 1.00 83.50 120 GLU A CA 1
ATOM 956 C C . GLU A 1 120 ? -21.496 4.680 7.760 1.00 83.50 120 GLU A C 1
ATOM 958 O O . GLU A 1 120 ? -22.429 4.956 8.515 1.00 83.50 120 GLU A O 1
ATOM 963 N N . GLU A 1 121 ? -21.674 4.388 6.469 1.00 83.31 121 GLU A N 1
ATOM 964 C CA . GLU A 1 121 ? -22.985 4.308 5.826 1.00 83.31 121 GLU A CA 1
ATOM 965 C C . GLU A 1 121 ? -23.814 3.145 6.389 1.00 83.31 121 GLU A C 1
ATOM 967 O O . GLU A 1 121 ? -24.966 3.337 6.769 1.00 83.31 121 GLU A O 1
ATOM 972 N N . SER A 1 122 ? -23.213 1.961 6.557 1.00 81.31 122 SER A N 1
ATOM 973 C CA . SER A 1 122 ? -23.881 0.808 7.175 1.00 81.31 122 SER A CA 1
ATOM 974 C C . SER A 1 122 ? -24.250 1.030 8.646 1.00 81.31 122 SER A C 1
ATOM 976 O O . SER A 1 122 ? -25.207 0.421 9.123 1.00 81.31 122 SER A O 1
ATOM 978 N N . LEU A 1 123 ? -23.480 1.832 9.381 1.00 80.25 123 LEU A N 1
ATOM 979 C CA . LEU A 1 123 ? -23.722 2.160 10.786 1.00 80.25 123 LEU A CA 1
ATOM 980 C C . LEU A 1 123 ? -24.675 3.356 10.957 1.00 80.25 123 LEU A C 1
ATOM 982 O O . LEU A 1 123 ? -25.054 3.656 12.088 1.00 80.25 123 LEU A O 1
ATOM 986 N N . GLY A 1 124 ? -25.069 4.031 9.869 1.00 71.94 124 GLY A N 1
ATOM 987 C CA . GLY A 1 124 ? -25.969 5.188 9.908 1.00 71.94 124 GLY A CA 1
ATOM 988 C C . GLY A 1 124 ? -25.373 6.419 10.600 1.00 71.94 124 GLY A C 1
ATOM 989 O O . GLY A 1 124 ? -26.112 7.273 11.083 1.00 71.94 124 GLY A O 1
ATOM 990 N N . LEU A 1 125 ? -24.041 6.518 10.678 1.00 67.19 125 LEU A N 1
ATOM 991 C CA . LEU A 1 125 ? -23.342 7.615 11.367 1.00 67.19 125 LEU A CA 1
ATOM 992 C C . LEU A 1 125 ? -23.395 8.941 10.596 1.00 67.19 125 LEU A C 1
ATOM 994 O O . LEU A 1 125 ? -23.224 9.993 11.199 1.00 67.19 125 LEU A O 1
ATOM 998 N N . LYS A 1 126 ? -23.671 8.907 9.287 1.00 59.16 126 LYS A N 1
ATOM 999 C CA . LYS A 1 126 ? -23.803 10.114 8.454 1.00 59.16 126 LYS A CA 1
ATOM 1000 C C . LYS A 1 126 ? -25.080 10.917 8.703 1.00 59.16 126 LYS A C 1
ATOM 1002 O O . LYS A 1 126 ? -25.081 12.113 8.439 1.00 59.16 126 LYS A O 1
ATOM 1007 N N . ASP A 1 127 ? -26.129 10.275 9.218 1.00 56.25 127 ASP A N 1
ATOM 1008 C CA . ASP A 1 127 ? -27.427 10.909 9.480 1.00 56.25 127 ASP A CA 1
ATOM 1009 C C . ASP A 1 127 ? -27.616 11.319 10.944 1.00 56.25 127 ASP A C 1
ATOM 1011 O O . ASP A 1 127 ? -28.665 11.859 11.303 1.00 56.25 127 ASP A O 1
ATOM 1015 N N . GLN A 1 128 ? -26.622 11.101 11.813 1.00 53.84 128 GLN A N 1
ATOM 1016 C CA . GLN A 1 128 ? -26.639 11.798 13.089 1.00 53.84 128 GLN A CA 1
ATOM 1017 C C . GLN A 1 128 ? -26.156 13.224 12.834 1.00 53.84 128 GLN A C 1
ATOM 1019 O O . GLN A 1 128 ? -24.992 13.400 12.466 1.00 53.84 128 GLN A O 1
ATOM 1024 N N . PRO A 1 129 ? -27.009 14.257 13.015 1.00 56.72 129 PRO A N 1
ATOM 1025 C CA . PRO A 1 129 ? -26.481 15.602 13.137 1.00 56.72 129 PRO A CA 1
ATOM 1026 C C . PRO A 1 129 ? -25.412 15.563 14.223 1.00 56.72 129 PRO A C 1
ATOM 1028 O O . PRO A 1 129 ? -25.506 14.746 15.141 1.00 56.72 129 PRO A O 1
ATOM 1031 N N . ASP A 1 130 ? -24.416 16.431 14.101 1.00 54.50 130 ASP A N 1
ATOM 1032 C CA . ASP A 1 130 ? -23.404 16.697 15.116 1.00 54.50 130 ASP A CA 1
ATOM 1033 C C . ASP A 1 130 ? -24.139 17.206 16.370 1.00 54.50 130 ASP A C 1
ATOM 1035 O O . ASP A 1 130 ? -24.229 18.401 16.640 1.00 54.50 130 ASP A O 1
ATOM 1039 N N . VAL A 1 131 ? -24.824 16.307 17.082 1.00 56.75 131 VAL A N 1
ATOM 1040 C CA . VAL A 1 131 ? -25.413 16.589 18.372 1.00 56.75 131 VAL A CA 1
ATOM 1041 C C . VAL A 1 131 ? -24.167 16.751 19.213 1.00 56.75 131 VAL A C 1
ATOM 1043 O O . VAL A 1 131 ? -23.432 15.767 19.370 1.00 56.75 131 VAL A O 1
ATOM 1046 N N . PRO A 1 132 ? -23.886 17.960 19.742 1.00 57.41 132 PRO A N 1
ATOM 1047 C CA . PRO A 1 132 ? -22.873 18.082 20.770 1.00 57.41 132 PRO A CA 1
ATOM 1048 C C . PRO A 1 132 ? -23.172 16.966 21.749 1.00 57.41 132 PRO A C 1
ATOM 1050 O O . PRO A 1 132 ? -24.348 16.753 22.054 1.00 57.41 132 PRO A O 1
ATOM 1053 N N . PHE A 1 133 ? -22.163 16.204 22.158 1.00 55.94 133 PHE A N 1
ATOM 1054 C CA . PHE A 1 133 ? -22.334 15.203 23.195 1.00 55.94 133 PHE A CA 1
ATOM 1055 C C . PHE A 1 133 ? -22.968 15.903 24.403 1.00 55.94 133 PHE A C 1
ATOM 1057 O O . PHE A 1 133 ? -22.290 16.529 25.210 1.00 55.94 133 PHE A O 1
ATOM 1064 N N . VAL A 1 134 ? -24.296 15.877 24.475 1.00 55.41 134 VAL A N 1
ATOM 1065 C CA . VAL A 1 134 ? -25.074 16.254 25.631 1.00 55.41 134 VAL A CA 1
ATOM 1066 C C . VAL A 1 134 ? -25.127 14.936 26.363 1.00 55.41 134 VAL A C 1
ATOM 1068 O O . VAL A 1 134 ? -25.772 14.010 25.858 1.00 55.41 134 VAL A O 1
ATOM 1071 N N . PRO A 1 135 ? -24.424 14.788 27.497 1.00 55.53 135 PRO A N 1
ATOM 1072 C CA . PRO A 1 135 ? -24.626 13.632 28.339 1.00 55.53 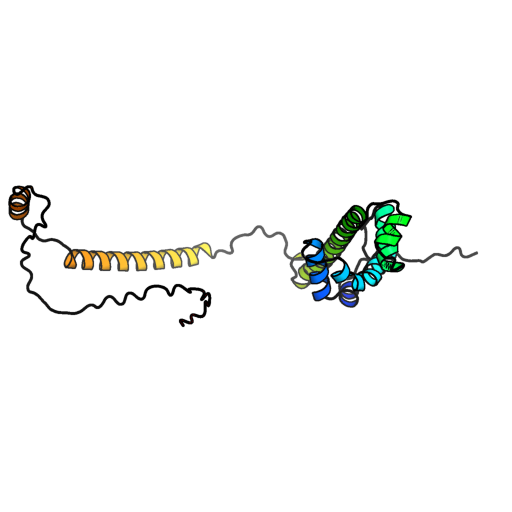135 PRO A CA 1
ATOM 1073 C C . PRO A 1 135 ? -26.129 13.573 28.598 1.00 55.53 135 PRO A C 1
ATOM 1075 O O . PRO A 1 135 ? -26.682 14.424 29.300 1.00 55.53 135 PRO A O 1
ATOM 1078 N N . LYS A 1 136 ? -26.818 12.616 27.965 1.00 55.56 136 LYS A N 1
ATOM 1079 C CA . LYS A 1 136 ? -28.199 12.295 28.306 1.00 55.56 136 LYS A CA 1
ATOM 1080 C C . LYS A 1 136 ? -28.174 12.125 29.812 1.00 55.56 136 LYS A C 1
ATOM 1082 O O . LYS A 1 136 ? -27.307 11.400 30.286 1.00 55.56 136 LYS A O 1
ATOM 1087 N N . GLN A 1 137 ? -29.010 12.882 30.516 1.00 54.72 137 GLN A N 1
ATOM 1088 C CA . GLN A 1 137 ? -29.000 13.142 31.959 1.00 54.72 137 GLN A CA 1
ATOM 1089 C C . GLN A 1 137 ? -28.981 11.858 32.819 1.00 54.72 137 GLN A C 1
ATOM 1091 O O . GLN A 1 137 ? -29.930 11.526 33.512 1.00 54.72 137 GLN A O 1
ATOM 1096 N N . ILE A 1 138 ? -27.864 11.140 32.786 1.00 52.59 138 ILE A N 1
ATOM 1097 C CA . ILE A 1 138 ? -27.490 9.994 33.615 1.00 52.59 138 ILE A CA 1
ATOM 1098 C C . ILE A 1 138 ? -26.665 10.513 34.810 1.00 52.59 138 ILE A C 1
ATOM 1100 O O . ILE A 1 138 ? -26.298 9.764 35.705 1.00 52.59 138 ILE A O 1
ATOM 1104 N N . GLY A 1 139 ? -26.397 11.824 34.868 1.00 53.38 139 GLY A N 1
ATOM 1105 C CA . GLY A 1 139 ? -25.615 12.453 35.930 1.00 53.38 139 GLY A CA 1
ATOM 1106 C C . GLY A 1 139 ? -26.291 12.447 37.301 1.00 53.38 139 GLY A C 1
ATOM 1107 O O . GLY A 1 139 ? -25.589 12.498 38.299 1.00 53.38 139 GLY A O 1
ATOM 1108 N N . GLN A 1 140 ? -27.622 12.352 37.378 1.00 56.38 140 GLN A N 1
ATOM 1109 C CA . GLN A 1 140 ? -28.312 12.334 38.674 1.00 56.38 140 GLN A CA 1
ATOM 1110 C C . GLN A 1 140 ? -28.399 10.915 39.254 1.00 56.38 140 GLN A C 1
ATOM 1112 O O . GLN A 1 140 ? -28.047 10.719 40.410 1.00 56.38 140 GLN A O 1
ATOM 1117 N N . GLY A 1 141 ? -28.751 9.909 38.443 1.00 64.81 141 GLY A N 1
ATOM 1118 C CA . GLY A 1 141 ? -28.822 8.515 38.906 1.00 64.81 141 GLY A CA 1
ATOM 1119 C C . GLY A 1 141 ? -27.453 7.904 39.222 1.00 64.81 141 GLY A C 1
ATOM 1120 O O . GLY A 1 141 ? -27.287 7.276 40.262 1.00 64.81 141 GLY A O 1
ATOM 1121 N N . LEU A 1 142 ? -26.443 8.139 38.375 1.00 69.06 142 LEU A N 1
ATOM 1122 C CA . LEU A 1 142 ? -25.123 7.524 38.554 1.00 69.06 142 LEU A CA 1
ATOM 1123 C C . LEU A 1 142 ? -24.322 8.159 39.701 1.00 69.06 142 LEU A C 1
ATOM 1125 O O . LEU A 1 142 ? -23.572 7.465 40.382 1.00 69.06 142 LEU A O 1
ATOM 1129 N N . MET A 1 143 ? -24.483 9.467 39.933 1.00 72.75 143 MET A N 1
ATOM 1130 C CA . MET A 1 143 ? -23.836 10.150 41.057 1.00 72.75 143 MET A CA 1
ATOM 1131 C C . MET A 1 143 ? -24.427 9.685 42.394 1.00 72.75 143 MET A C 1
ATOM 1133 O O . MET A 1 143 ? -23.675 9.405 43.322 1.00 72.75 143 MET A O 1
ATOM 1137 N N . GLU A 1 144 ? -25.752 9.525 42.472 1.00 77.19 144 GLU A N 1
ATOM 1138 C CA . GLU A 1 144 ? -26.457 8.985 43.644 1.00 77.19 144 GLU A CA 1
ATOM 1139 C C . GLU A 1 144 ? -26.070 7.513 43.916 1.00 77.19 144 GLU A C 1
ATOM 1141 O O . GLU A 1 144 ? -25.812 7.118 45.059 1.00 77.19 144 GLU A O 1
ATOM 1146 N N . GLU A 1 145 ? -25.943 6.692 42.866 1.00 75.12 145 GLU A N 1
ATOM 1147 C CA . GLU A 1 145 ? -25.448 5.311 42.966 1.00 75.12 145 GLU A CA 1
ATOM 1148 C C . GLU A 1 145 ? -23.987 5.248 43.440 1.00 75.12 145 GLU A C 1
ATOM 1150 O O . GLU A 1 145 ? -23.645 4.439 44.306 1.00 75.12 145 GLU A O 1
ATOM 1155 N N . LEU A 1 146 ? -23.125 6.135 42.940 1.00 80.62 146 LEU A N 1
ATOM 1156 C CA . LEU A 1 146 ? -21.726 6.195 43.358 1.00 80.62 146 LEU A CA 1
ATOM 1157 C C . LEU A 1 146 ? -21.590 6.683 44.808 1.00 80.62 146 LEU A C 1
ATOM 1159 O O . LEU A 1 146 ? -20.832 6.111 45.592 1.00 80.62 146 LEU A O 1
ATOM 1163 N N . GLU A 1 147 ? -22.371 7.687 45.206 1.00 83.38 147 GLU A N 1
ATOM 1164 C CA . GLU A 1 147 ? -22.326 8.234 46.560 1.00 83.38 147 GLU A CA 1
ATOM 1165 C C . GLU A 1 147 ? -22.904 7.255 47.600 1.00 83.38 147 GLU A C 1
ATOM 1167 O O . GLU A 1 147 ? -22.386 7.131 48.717 1.00 83.38 147 GLU A O 1
ATOM 1172 N N . SER A 1 148 ? -23.945 6.498 47.242 1.00 77.81 148 SER A N 1
ATOM 1173 C CA . SER A 1 148 ? -24.488 5.433 48.095 1.00 77.81 148 SER A CA 1
ATOM 1174 C C . SER A 1 148 ? -23.518 4.250 48.249 1.00 77.81 148 SER A C 1
ATOM 1176 O O . SER A 1 148 ? -23.375 3.714 49.361 1.00 77.81 148 SER A O 1
ATOM 1178 N N . ALA A 1 149 ? -22.778 3.894 47.192 1.00 82.62 149 ALA A N 1
ATOM 1179 C CA . ALA A 1 149 ? -21.689 2.920 47.256 1.00 82.62 149 ALA A CA 1
ATOM 1180 C C . ALA A 1 149 ? -20.542 3.407 48.166 1.00 82.62 149 ALA A C 1
ATOM 1182 O O . ALA A 1 149 ? -20.123 2.675 49.071 1.00 82.62 149 ALA A O 1
ATOM 1183 N N . ASP A 1 150 ? -20.114 4.665 48.028 1.00 88.88 150 ASP A N 1
ATOM 1184 C CA . ASP A 1 150 ? -19.069 5.279 48.860 1.00 88.88 150 ASP A CA 1
ATOM 1185 C C . ASP A 1 150 ? -19.448 5.328 50.345 1.00 88.88 150 ASP A C 1
ATOM 1187 O O . ASP A 1 150 ? -18.641 4.999 51.222 1.00 88.88 150 ASP A O 1
ATOM 1191 N N . ARG A 1 151 ? -20.696 5.699 50.663 1.00 85.12 151 ARG A N 1
ATOM 1192 C CA . ARG A 1 151 ? -21.204 5.705 52.047 1.00 85.12 151 ARG A CA 1
ATOM 1193 C C . ARG A 1 151 ? -21.203 4.301 52.649 1.00 85.12 151 ARG A C 1
ATOM 1195 O O . ARG A 1 151 ? -20.866 4.137 53.823 1.00 85.12 151 ARG A O 1
ATOM 1202 N N . SER A 1 152 ? -21.555 3.289 51.859 1.00 81.69 152 SER A N 1
ATOM 1203 C CA . SER A 1 152 ? -21.575 1.891 52.299 1.00 81.69 152 SER A CA 1
ATOM 1204 C C . SER A 1 152 ? -20.168 1.362 52.586 1.00 81.69 152 SER A C 1
ATOM 1206 O O . SER A 1 152 ? -19.960 0.685 53.594 1.00 81.69 152 SER A O 1
ATOM 1208 N N . ILE A 1 153 ? -19.187 1.720 51.755 1.00 84.50 153 ILE A N 1
ATOM 1209 C CA . ILE A 1 153 ? -17.779 1.353 51.950 1.00 84.50 153 ILE A CA 1
ATOM 1210 C C . ILE A 1 153 ? -17.201 2.061 53.180 1.00 84.50 153 ILE A C 1
ATOM 1212 O O . ILE A 1 153 ? -16.627 1.399 54.042 1.00 84.50 153 ILE A O 1
ATOM 1216 N N . LYS A 1 154 ? -17.423 3.373 53.331 1.00 83.38 154 LYS A N 1
ATOM 1217 C CA . LYS A 1 154 ? -16.942 4.139 54.496 1.00 83.38 154 LYS A CA 1
ATOM 1218 C C . LYS A 1 154 ? -17.525 3.631 55.813 1.00 83.38 154 LYS A C 1
ATOM 1220 O O . LYS A 1 154 ? -16.808 3.553 56.805 1.00 83.38 154 LYS A O 1
ATOM 1225 N N . LYS A 1 155 ? -18.807 3.246 55.836 1.00 87.12 155 LYS A N 1
ATOM 1226 C CA . LYS A 1 155 ? -19.431 2.628 57.020 1.00 87.12 155 LYS A CA 1
ATOM 1227 C C . LYS A 1 155 ? -18.766 1.301 57.380 1.00 87.12 155 LYS A C 1
ATOM 1229 O O . LYS A 1 155 ? -18.446 1.095 58.547 1.00 87.12 155 LYS A O 1
ATOM 1234 N N . LYS A 1 156 ? -18.519 0.434 56.390 1.00 85.81 156 LYS A N 1
ATOM 1235 C CA . LYS A 1 156 ? -17.810 -0.839 56.601 1.00 85.81 156 LYS A CA 1
ATOM 1236 C C . LYS A 1 156 ? -16.388 -0.609 57.116 1.00 85.81 156 LYS A C 1
ATOM 1238 O O . LYS A 1 156 ? -16.019 -1.208 58.115 1.00 85.81 156 LYS A O 1
ATOM 1243 N N . GLN A 1 157 ? -15.646 0.320 56.512 1.00 83.69 157 GLN A N 1
ATOM 1244 C CA . GLN A 1 157 ? -14.292 0.685 56.942 1.00 83.69 157 GLN A CA 1
ATOM 1245 C C . GLN A 1 157 ? -14.263 1.265 58.357 1.00 83.69 157 GLN A C 1
ATOM 1247 O O . GLN A 1 157 ? -13.369 0.939 59.130 1.00 83.69 157 GLN A O 1
ATOM 1252 N N . LYS A 1 158 ? -15.233 2.113 58.723 1.00 85.31 158 LYS A N 1
ATOM 1253 C CA . LYS A 1 158 ? -15.307 2.685 60.071 1.00 85.31 158 LYS A CA 1
ATOM 1254 C C . LYS A 1 158 ? -15.595 1.612 61.118 1.00 85.31 158 LYS A C 1
ATOM 1256 O O . LYS A 1 158 ? -14.943 1.603 62.152 1.00 85.31 158 LYS A O 1
ATOM 1261 N N . LEU A 1 159 ? -16.530 0.708 60.833 1.00 82.75 159 LEU A N 1
ATOM 1262 C CA . LEU A 1 159 ? -16.878 -0.389 61.735 1.00 82.75 159 LEU A CA 1
ATOM 1263 C C . LEU A 1 159 ? -15.715 -1.379 61.880 1.00 82.75 159 LEU A C 1
ATOM 1265 O O . LEU A 1 159 ? -15.420 -1.834 62.980 1.00 82.75 159 LEU A O 1
ATOM 1269 N N . GLU A 1 160 ? -15.010 -1.665 60.787 1.00 81.81 160 GLU A N 1
ATOM 1270 C CA . GLU A 1 160 ? -13.798 -2.481 60.814 1.00 81.81 160 GLU A CA 1
ATOM 1271 C C . GLU A 1 160 ? -12.667 -1.789 61.584 1.00 81.81 160 GLU A C 1
ATOM 1273 O O . GLU A 1 160 ? -12.011 -2.442 62.382 1.00 81.81 160 GLU A O 1
ATOM 1278 N N . LEU A 1 161 ? -12.490 -0.470 61.439 1.00 79.81 161 LEU A N 1
ATOM 1279 C CA . LEU A 1 161 ? -11.543 0.317 62.236 1.00 79.81 161 LEU A CA 1
ATOM 1280 C C . LEU A 1 161 ? -11.917 0.380 63.717 1.00 79.81 161 LEU A C 1
ATOM 1282 O O . LEU A 1 161 ? -11.020 0.362 64.548 1.00 79.81 161 LEU A O 1
ATOM 1286 N N . GLU A 1 162 ? -13.198 0.487 64.069 1.00 80.81 162 GLU A N 1
ATOM 1287 C CA . GLU A 1 162 ? -13.657 0.451 65.464 1.00 80.81 162 GLU A CA 1
ATOM 1288 C C . GLU A 1 162 ? -13.398 -0.927 66.076 1.00 80.81 162 GLU A C 1
ATOM 1290 O O . GLU A 1 162 ? -12.791 -1.010 67.139 1.00 80.81 162 GLU A O 1
ATOM 1295 N N . ARG A 1 163 ? -13.709 -2.004 65.349 1.00 81.62 163 ARG A N 1
ATOM 1296 C CA . ARG A 1 163 ? -13.354 -3.367 65.756 1.00 81.62 163 ARG A CA 1
ATOM 1297 C C . ARG A 1 163 ? -11.838 -3.545 65.896 1.00 81.62 163 ARG A C 1
ATOM 1299 O O . ARG A 1 163 ? -11.368 -4.136 66.860 1.00 81.62 163 ARG A O 1
ATOM 1306 N N . LEU A 1 164 ? -11.058 -3.008 64.957 1.00 78.69 164 LEU A N 1
ATOM 1307 C CA . LEU A 1 164 ? -9.600 -3.071 65.011 1.00 78.69 164 LEU A CA 1
ATOM 1308 C C . LEU A 1 164 ? -9.050 -2.227 66.168 1.00 78.69 164 LEU A C 1
ATOM 1310 O O . LEU A 1 164 ? -8.072 -2.616 66.791 1.00 78.69 164 LEU A O 1
ATOM 1314 N N . LYS A 1 165 ? -9.680 -1.097 66.502 1.00 75.44 165 LYS A N 1
ATOM 1315 C CA . LYS A 1 165 ? -9.350 -0.332 67.707 1.00 75.44 165 LYS A CA 1
ATOM 1316 C C . LYS A 1 165 ? -9.644 -1.152 68.956 1.00 75.44 165 LYS A C 1
ATOM 1318 O O . LYS A 1 165 ? -8.779 -1.220 69.804 1.00 75.44 165 LYS A O 1
ATOM 1323 N N . GLU A 1 166 ? -10.774 -1.838 69.065 1.00 71.75 166 GLU A N 1
ATOM 1324 C CA . GLU A 1 166 ? -11.045 -2.702 70.226 1.00 71.75 166 GLU A CA 1
ATOM 1325 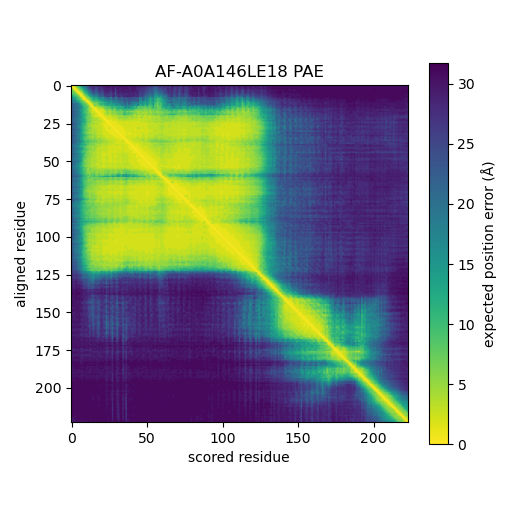C C . GLU A 1 166 ? -10.034 -3.857 70.347 1.00 71.75 166 GLU A C 1
ATOM 1327 O O . GLU A 1 166 ? -9.521 -4.142 71.434 1.00 71.75 166 GLU A O 1
ATOM 1332 N N . ASP A 1 167 ? -9.690 -4.482 69.220 1.00 69.25 167 ASP A N 1
ATOM 1333 C CA . ASP A 1 167 ? -8.762 -5.611 69.183 1.00 69.25 167 ASP A CA 1
ATOM 1334 C C . ASP A 1 167 ? -7.309 -5.167 69.456 1.00 69.25 167 ASP A C 1
ATOM 1336 O O . ASP A 1 167 ? -6.584 -5.853 70.188 1.00 69.25 167 ASP A O 1
ATOM 1340 N N . PHE A 1 168 ? -6.891 -3.998 68.959 1.00 65.69 168 PHE A N 1
ATOM 1341 C CA . PHE A 1 168 ? -5.502 -3.514 68.988 1.00 65.69 168 PHE A CA 1
ATOM 1342 C C . PHE A 1 168 ? -5.260 -2.279 69.873 1.00 65.69 168 PHE A C 1
ATOM 1344 O O . PHE A 1 168 ? -4.138 -1.775 69.912 1.00 65.69 168 PHE A O 1
ATOM 1351 N N . GLU A 1 169 ? -6.252 -1.800 70.628 1.00 65.12 169 GLU A N 1
ATOM 1352 C CA . GLU A 1 169 ? -6.046 -0.762 71.640 1.00 65.12 169 GLU A CA 1
ATOM 1353 C C . GLU A 1 169 ? -5.142 -1.327 72.737 1.00 65.12 169 GLU A C 1
ATOM 1355 O O . GLU A 1 169 ? -5.480 -2.261 73.484 1.00 65.12 169 GLU A O 1
ATOM 1360 N N . ILE A 1 170 ? -3.941 -0.761 72.806 1.00 62.00 170 ILE A N 1
ATOM 1361 C CA . ILE A 1 170 ? -2.963 -1.076 73.833 1.00 62.00 170 ILE A CA 1
ATOM 1362 C C . ILE A 1 170 ? -3.405 -0.347 75.105 1.00 62.00 170 ILE A C 1
ATOM 1364 O O . ILE A 1 170 ? -2.979 0.769 75.381 1.00 62.00 170 ILE A O 1
ATOM 1368 N N . LYS A 1 171 ? -4.290 -0.974 75.888 1.00 58.47 171 LYS A N 1
ATOM 1369 C CA . LYS A 1 171 ? -4.632 -0.495 77.235 1.00 58.47 171 LYS A CA 1
ATOM 1370 C C . LYS A 1 171 ? -3.442 -0.723 78.170 1.00 58.47 171 LYS A C 1
ATOM 1372 O O . LYS A 1 171 ? -3.280 -1.818 78.710 1.00 58.47 171 LYS A O 1
ATOM 1377 N N . GLY A 1 172 ? -2.615 0.304 78.341 1.00 57.25 172 GLY A N 1
ATOM 1378 C CA . GLY A 1 172 ? -1.603 0.413 79.394 1.00 57.25 172 GLY A CA 1
ATOM 1379 C C . GLY A 1 172 ? -1.849 1.687 80.203 1.00 57.25 172 GLY A C 1
ATOM 1380 O O . GLY A 1 172 ? -2.237 2.693 79.623 1.00 57.25 172 GLY A O 1
ATOM 1381 N N . SER A 1 173 ? -1.682 1.630 81.528 1.00 64.88 173 SER A N 1
ATOM 1382 C CA . SER A 1 173 ? -1.674 2.837 82.374 1.00 64.88 173 SER A CA 1
ATOM 1383 C C . SER A 1 173 ? -0.469 3.703 81.996 1.00 64.88 173 SER A C 1
ATOM 1385 O O . SER A 1 173 ? 0.605 3.137 81.785 1.00 64.88 173 SER A O 1
ATOM 1387 N N . ASP A 1 174 ? -0.614 5.031 81.941 1.00 64.94 174 ASP A N 1
ATOM 1388 C CA . ASP A 1 174 ? 0.498 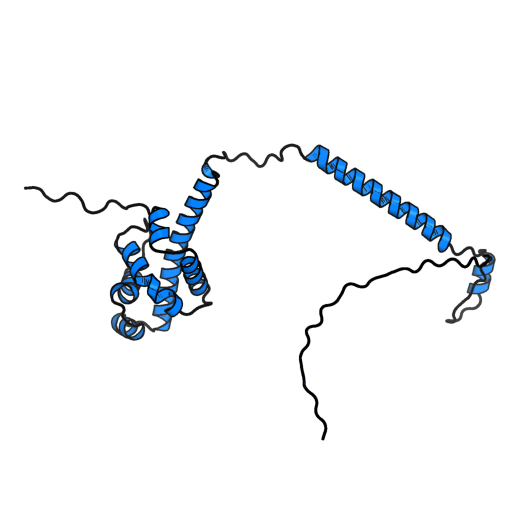5.966 81.667 1.00 64.94 174 ASP A CA 1
ATOM 1389 C C . ASP A 1 174 ? 1.680 5.750 82.631 1.00 64.94 174 ASP A C 1
ATOM 1391 O O . ASP A 1 174 ? 2.840 5.819 82.236 1.00 64.94 174 ASP A O 1
ATOM 1395 N N . GLU A 1 175 ? 1.399 5.332 83.867 1.00 66.25 175 GLU A N 1
ATOM 1396 C CA . GLU A 1 175 ? 2.413 4.991 84.874 1.00 66.25 175 GLU A CA 1
ATOM 1397 C C . GLU A 1 175 ? 3.258 3.761 84.485 1.00 66.25 175 GLU A C 1
ATOM 1399 O O . GLU A 1 175 ? 4.460 3.718 84.742 1.00 66.25 175 GLU A O 1
ATOM 1404 N N . ALA A 1 176 ? 2.650 2.766 83.826 1.00 64.00 176 ALA A N 1
ATOM 1405 C CA . ALA A 1 176 ? 3.349 1.561 83.369 1.00 64.00 176 ALA A CA 1
ATOM 1406 C C . ALA A 1 176 ? 4.216 1.836 82.129 1.00 64.00 176 ALA A C 1
ATOM 1408 O O . ALA A 1 176 ? 5.229 1.167 81.918 1.00 64.00 176 ALA A O 1
ATOM 1409 N N . TRP A 1 177 ? 3.824 2.820 81.316 1.00 67.75 177 TRP A N 1
ATOM 1410 C CA . TRP A 1 177 ? 4.621 3.297 80.190 1.00 67.75 177 TRP A CA 1
ATOM 1411 C C . TRP A 1 177 ? 5.831 4.098 80.663 1.00 67.75 177 TRP A C 1
ATOM 1413 O O . TRP A 1 177 ? 6.937 3.836 80.193 1.00 67.75 177 TRP A O 1
ATOM 1423 N N . ASP A 1 178 ? 5.655 4.994 81.637 1.00 69.69 178 ASP A N 1
ATOM 1424 C CA . ASP A 1 178 ? 6.751 5.774 82.223 1.00 69.69 178 ASP A CA 1
ATOM 1425 C C . ASP A 1 178 ? 7.793 4.895 82.926 1.00 69.69 178 ASP A C 1
ATOM 1427 O O . ASP A 1 178 ? 8.989 5.186 82.885 1.00 69.69 178 ASP A O 1
ATOM 1431 N N . GLU A 1 179 ? 7.373 3.799 83.560 1.00 70.88 179 GLU A N 1
ATOM 1432 C CA . GLU A 1 179 ? 8.298 2.842 84.170 1.00 70.88 179 GLU A CA 1
ATOM 1433 C C . GLU A 1 179 ? 9.049 2.006 83.117 1.00 70.88 179 GLU A C 1
ATOM 1435 O O . GLU A 1 179 ? 10.261 1.815 83.235 1.00 70.88 179 GLU A O 1
ATOM 1440 N N . ALA A 1 180 ? 8.376 1.595 82.035 1.00 65.69 180 ALA A N 1
ATOM 1441 C CA . ALA A 1 180 ? 9.001 0.878 80.919 1.00 65.69 180 ALA A CA 1
ATOM 1442 C C . ALA A 1 180 ? 9.969 1.755 80.095 1.00 65.69 180 ALA A C 1
ATOM 1444 O O . ALA A 1 180 ? 10.983 1.259 79.604 1.00 65.69 180 ALA A O 1
ATOM 1445 N N . LEU A 1 181 ? 9.692 3.058 79.961 1.00 67.88 181 LEU A N 1
ATOM 1446 C CA . LEU A 1 181 ? 10.536 4.026 79.246 1.00 67.88 181 LEU A CA 1
ATOM 1447 C C . LEU A 1 181 ? 11.798 4.427 80.029 1.00 67.88 181 LEU A C 1
ATOM 1449 O O . LEU A 1 181 ? 12.775 4.868 79.422 1.00 67.88 181 LEU A O 1
ATOM 1453 N N . LYS A 1 182 ? 11.819 4.246 81.357 1.00 68.00 182 LYS A N 1
ATOM 1454 C CA . LYS A 1 182 ? 13.002 4.518 82.198 1.00 68.00 182 LYS A CA 1
ATOM 1455 C C . LYS A 1 182 ? 14.130 3.501 81.997 1.00 68.00 182 LYS A C 1
ATOM 1457 O O . LYS A 1 182 ? 15.292 3.856 82.193 1.00 68.00 182 LYS A O 1
ATOM 1462 N N . SER A 1 183 ? 13.839 2.266 81.572 1.00 61.53 183 SER A N 1
ATOM 1463 C CA . SER A 1 183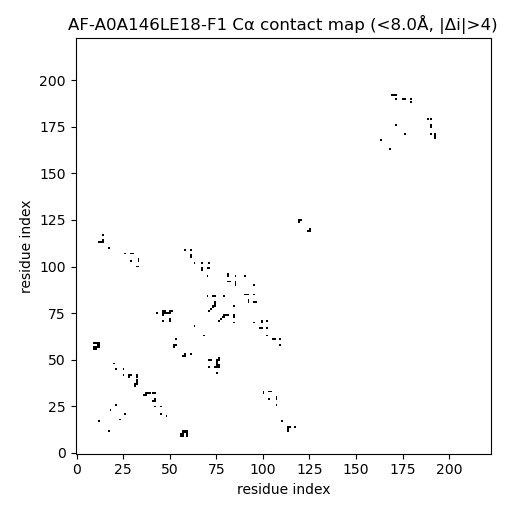 ? 14.876 1.294 81.200 1.00 61.53 183 SER A CA 1
ATOM 1464 C C . SER A 1 183 ? 15.276 1.467 79.729 1.00 61.53 183 SER A C 1
ATOM 1466 O O . SER A 1 183 ? 14.827 0.736 78.847 1.00 61.53 183 SER A O 1
ATOM 1468 N N . GLY A 1 184 ? 16.105 2.470 79.444 1.00 57.59 184 GLY A N 1
ATOM 1469 C CA . GLY A 1 184 ? 16.616 2.741 78.100 1.00 57.59 184 GLY A CA 1
ATOM 1470 C C . GLY A 1 184 ? 17.595 1.668 77.612 1.00 57.59 184 GLY A C 1
ATOM 1471 O O . GLY A 1 184 ? 18.778 1.702 77.939 1.00 57.59 184 GLY A O 1
ATOM 1472 N N . GLY A 1 185 ? 17.118 0.737 76.788 1.00 56.19 185 GLY A N 1
ATOM 1473 C CA . GLY A 1 185 ? 17.949 -0.204 76.037 1.00 56.19 185 GLY A CA 1
ATOM 1474 C C . GLY A 1 185 ? 17.171 -0.800 74.865 1.00 56.19 185 GLY A C 1
ATOM 1475 O O . GLY A 1 185 ? 15.971 -1.019 74.988 1.00 56.19 185 GLY A O 1
ATOM 1476 N N . ASN A 1 186 ? 17.841 -1.059 73.735 1.00 60.78 186 ASN A N 1
ATOM 1477 C CA . ASN A 1 186 ? 17.277 -1.606 72.482 1.00 60.78 186 ASN A CA 1
ATOM 1478 C C . ASN A 1 186 ? 16.792 -3.075 72.598 1.00 60.78 186 ASN A C 1
ATOM 1480 O O . ASN A 1 186 ? 17.067 -3.906 71.733 1.00 60.78 186 ASN A O 1
ATOM 1484 N N . THR A 1 187 ? 16.072 -3.408 73.664 1.00 61.34 187 THR A N 1
ATOM 1485 C CA . THR A 1 187 ? 15.528 -4.735 73.950 1.00 61.34 187 THR A CA 1
ATOM 1486 C C . THR A 1 187 ? 14.003 -4.663 73.934 1.00 61.34 187 THR A C 1
ATOM 1488 O O . THR A 1 187 ? 13.415 -3.659 74.322 1.00 61.34 187 THR A O 1
ATOM 1491 N N . ILE A 1 188 ? 13.353 -5.726 73.458 1.00 59.41 188 ILE A N 1
ATOM 1492 C CA . ILE A 1 188 ? 11.891 -5.833 73.353 1.00 59.41 188 ILE A CA 1
ATOM 1493 C C . ILE A 1 188 ? 11.249 -5.594 74.733 1.00 59.41 188 ILE A C 1
ATOM 1495 O O . ILE A 1 188 ? 11.488 -6.361 75.665 1.00 59.41 188 ILE A O 1
ATOM 1499 N N . LEU A 1 189 ? 10.422 -4.549 74.851 1.00 60.53 189 LEU A N 1
ATOM 1500 C CA . LEU A 1 189 ? 9.671 -4.204 76.062 1.00 60.53 189 LEU A CA 1
ATOM 1501 C C . LEU A 1 189 ? 8.281 -4.856 76.013 1.00 60.53 189 LEU A C 1
ATOM 1503 O O . LEU A 1 189 ? 7.533 -4.658 75.056 1.00 60.53 189 LEU A O 1
ATOM 1507 N N . SER A 1 190 ? 7.917 -5.630 77.039 1.00 60.88 190 SER A N 1
ATOM 1508 C CA . SER A 1 190 ? 6.595 -6.262 77.149 1.00 60.88 190 SER A CA 1
ATOM 1509 C C . SER A 1 190 ? 5.774 -5.626 78.268 1.00 60.88 190 SER A C 1
ATOM 1511 O O . SER A 1 190 ? 6.135 -5.739 79.439 1.00 60.88 190 SER A O 1
ATOM 1513 N N . ILE A 1 191 ? 4.637 -5.019 77.928 1.00 63.97 191 ILE A N 1
ATOM 1514 C CA . ILE A 1 191 ? 3.687 -4.473 78.906 1.00 63.97 191 ILE A CA 1
ATOM 1515 C C . ILE A 1 191 ? 2.560 -5.487 79.100 1.00 63.97 191 ILE A C 1
ATOM 1517 O O . ILE A 1 191 ? 1.923 -5.932 78.143 1.00 63.97 191 ILE A O 1
ATOM 1521 N N . ARG A 1 192 ? 2.328 -5.902 80.349 1.00 55.62 192 ARG A N 1
ATOM 1522 C CA . ARG A 1 192 ? 1.364 -6.959 80.674 1.00 55.62 192 ARG A CA 1
ATOM 1523 C C . ARG A 1 192 ? -0.068 -6.434 80.558 1.00 55.62 192 ARG A C 1
ATOM 1525 O O . ARG A 1 192 ? -0.575 -5.785 81.467 1.00 55.62 192 ARG A O 1
ATOM 1532 N N . SER A 1 193 ? -0.734 -6.756 79.452 1.00 60.06 193 SER A N 1
ATOM 1533 C CA . SER A 1 193 ? -2.161 -6.471 79.275 1.00 60.06 193 SER A CA 1
ATOM 1534 C C . SER A 1 193 ? -3.018 -7.394 80.152 1.00 60.06 193 SER A C 1
ATOM 1536 O O . SER A 1 193 ? -2.827 -8.611 80.165 1.00 60.06 193 SER A O 1
ATOM 1538 N N . LYS A 1 194 ? -3.990 -6.832 80.881 1.00 55.69 194 LYS A N 1
ATOM 1539 C CA . LYS A 1 194 ? -5.035 -7.592 81.586 1.00 55.69 194 LYS A CA 1
ATOM 1540 C C . LYS A 1 194 ? -6.196 -7.886 80.625 1.00 55.69 194 LYS A C 1
ATOM 1542 O O . LYS A 1 194 ? -7.252 -7.271 80.735 1.00 55.69 194 LYS A O 1
ATOM 1547 N N . ARG A 1 195 ? -6.020 -8.812 79.679 1.00 54.38 195 ARG A N 1
ATOM 1548 C CA . ARG A 1 195 ? -7.155 -9.442 78.978 1.00 54.38 195 ARG A CA 1
ATOM 1549 C C . ARG A 1 195 ? -7.251 -10.915 79.390 1.00 54.38 195 ARG A C 1
ATOM 1551 O O . ARG A 1 195 ? -6.208 -11.564 79.494 1.00 54.38 195 ARG A O 1
ATOM 1558 N N . PRO A 1 196 ? -8.456 -11.464 79.623 1.00 44.31 196 PRO A N 1
ATOM 1559 C CA . PRO A 1 196 ? -8.622 -12.908 79.652 1.00 44.31 196 PRO A CA 1
ATOM 1560 C C . PRO A 1 196 ? -8.324 -13.446 78.247 1.00 44.31 196 PRO A C 1
ATOM 1562 O O . PRO A 1 196 ? -8.801 -12.903 77.251 1.00 44.31 196 PRO A O 1
ATOM 1565 N N . ILE A 1 197 ? -7.503 -14.490 78.165 1.00 44.81 197 ILE A N 1
ATOM 1566 C CA . ILE A 1 197 ? -7.235 -15.210 76.918 1.00 44.81 197 ILE A CA 1
ATOM 1567 C C . ILE A 1 197 ? -8.544 -15.892 76.513 1.00 44.81 197 ILE A C 1
ATOM 1569 O O . ILE A 1 197 ? -8.907 -16.922 77.073 1.00 44.81 197 ILE A O 1
ATOM 1573 N N . SER A 1 198 ? -9.291 -15.297 75.583 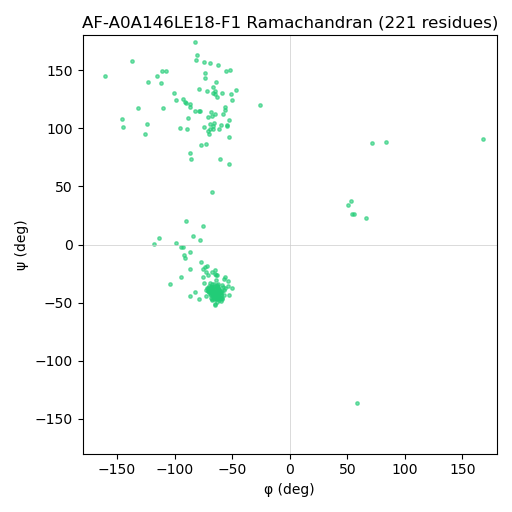1.00 41.50 198 SER A N 1
ATOM 1574 C CA . SER A 1 198 ? -10.350 -16.006 74.873 1.00 41.50 198 SER A CA 1
ATOM 1575 C C . SER A 1 198 ? -9.787 -16.517 73.552 1.00 41.50 198 SER A C 1
ATOM 1577 O O . SER A 1 198 ? -9.667 -15.770 72.579 1.00 41.50 198 SER A O 1
ATOM 1579 N N . ASP A 1 199 ? -9.451 -17.803 73.530 1.00 45.81 199 ASP A N 1
ATOM 1580 C CA . ASP A 1 199 ? -9.287 -18.590 72.312 1.00 45.81 199 ASP A CA 1
ATOM 1581 C C . ASP A 1 199 ? -10.556 -18.497 71.458 1.00 45.81 199 ASP A C 1
ATOM 1583 O O . ASP A 1 199 ? -11.533 -19.185 71.748 1.00 45.81 199 ASP A O 1
ATOM 1587 N N . LYS A 1 200 ? -10.550 -17.692 70.387 1.00 39.56 200 LYS A N 1
ATOM 1588 C CA . LYS A 1 200 ? -11.322 -17.980 69.167 1.00 39.56 200 LYS A CA 1
ATOM 1589 C C . LYS A 1 200 ? -10.576 -17.500 67.925 1.00 39.56 200 LYS A C 1
ATOM 1591 O O . LYS A 1 200 ? -10.476 -16.314 67.631 1.00 39.56 200 LYS A O 1
ATOM 1596 N N . SER A 1 201 ? -10.086 -18.493 67.195 1.00 46.50 201 SER A N 1
ATOM 1597 C CA . SER A 1 201 ? -9.701 -18.487 65.787 1.00 46.50 201 SER A CA 1
ATOM 1598 C C . SER A 1 201 ? -10.416 -17.439 64.921 1.00 46.50 201 SER A C 1
ATOM 1600 O O . SER A 1 201 ? -11.619 -17.542 64.694 1.00 46.50 201 SER A O 1
ATOM 1602 N N . ASN A 1 202 ? -9.646 -16.541 64.312 1.00 35.12 202 ASN A N 1
ATOM 1603 C CA . ASN A 1 202 ? -9.936 -16.028 62.977 1.00 35.12 202 ASN A CA 1
ATOM 1604 C C . ASN A 1 202 ? -8.682 -16.253 62.134 1.00 35.12 202 ASN A C 1
ATOM 1606 O O . ASN A 1 202 ? -7.725 -15.482 62.181 1.00 35.12 202 ASN A O 1
ATOM 1610 N N . LYS A 1 203 ? -8.677 -17.374 61.405 1.00 35.59 203 LYS A N 1
ATOM 1611 C CA . LYS A 1 203 ? -7.771 -17.581 60.280 1.00 35.59 203 LYS A CA 1
ATOM 1612 C C . LYS A 1 203 ? -8.034 -16.447 59.291 1.00 35.59 203 LYS A C 1
ATOM 1614 O O . LYS A 1 203 ? -9.112 -16.374 58.711 1.00 35.59 203 LYS A O 1
ATOM 1619 N N . PHE A 1 204 ? -7.069 -15.554 59.130 1.00 31.61 204 PHE A N 1
ATOM 1620 C CA . PHE A 1 204 ? -7.004 -14.709 57.949 1.00 31.61 204 PHE A CA 1
ATOM 1621 C C . PHE A 1 204 ? -6.598 -15.610 56.778 1.00 31.61 204 PHE A C 1
ATOM 1623 O O . PHE A 1 204 ? -5.418 -15.918 56.611 1.00 31.61 204 PHE A O 1
ATOM 1630 N N . ASP A 1 205 ? -7.574 -16.061 55.991 1.00 38.28 205 ASP A N 1
ATOM 1631 C CA . ASP A 1 205 ? -7.314 -16.664 54.684 1.00 38.28 205 ASP A CA 1
ATOM 1632 C C . ASP A 1 205 ? -6.907 -15.546 53.717 1.00 38.28 205 ASP A C 1
ATOM 1634 O O . ASP A 1 205 ? -7.720 -14.931 53.030 1.00 38.28 205 ASP A O 1
ATOM 1638 N N . PHE A 1 206 ? -5.611 -15.242 53.708 1.00 36.34 206 PHE A N 1
ATOM 1639 C CA . PHE A 1 206 ? -4.993 -14.437 52.667 1.00 36.34 206 PHE A CA 1
ATOM 1640 C C . PHE A 1 206 ? -4.526 -15.378 51.553 1.00 36.34 206 PHE A C 1
ATOM 1642 O O . PHE A 1 206 ? -3.469 -15.999 51.663 1.00 36.34 206 PHE A O 1
ATOM 1649 N N . GLU A 1 207 ? -5.303 -15.496 50.474 1.00 39.34 207 GLU A N 1
ATOM 1650 C CA . GLU A 1 207 ? -4.805 -16.091 49.230 1.00 39.34 207 GLU A CA 1
ATOM 1651 C C . GLU A 1 207 ? -3.951 -15.057 48.471 1.00 39.34 207 GLU A C 1
ATOM 1653 O O . GLU A 1 207 ? -4.476 -14.040 48.008 1.00 39.34 207 GLU A O 1
ATOM 1658 N N . PRO A 1 208 ? -2.634 -15.279 48.293 1.00 47.41 208 PRO A N 1
ATOM 1659 C CA . PRO A 1 208 ? -1.816 -14.397 47.475 1.00 47.41 208 PRO A CA 1
ATOM 1660 C C . PRO A 1 208 ? -2.107 -14.611 45.975 1.00 47.41 208 PRO A C 1
ATOM 1662 O O . PRO A 1 208 ? -2.350 -15.739 45.533 1.00 47.41 208 PRO A O 1
ATOM 1665 N N . PRO A 1 209 ? -2.010 -13.562 45.135 1.00 43.38 209 PRO A N 1
ATOM 1666 C CA . PRO A 1 209 ? -2.285 -13.678 43.709 1.00 43.38 209 PRO A CA 1
ATOM 1667 C C . PRO A 1 209 ? -1.242 -14.566 43.012 1.00 43.38 209 PRO A C 1
ATOM 1669 O O . PRO A 1 209 ? -0.027 -14.384 43.149 1.00 43.38 209 PRO A O 1
ATOM 1672 N N . LYS A 1 210 ? -1.728 -15.533 42.221 1.00 44.72 210 LYS A N 1
ATOM 1673 C CA . LYS A 1 210 ? -0.920 -16.500 41.461 1.00 44.72 210 LYS A CA 1
ATOM 1674 C C . LYS A 1 210 ? 0.015 -15.793 40.469 1.00 44.72 210 LYS A C 1
ATOM 1676 O O . LYS A 1 210 ? -0.389 -15.406 39.373 1.00 44.72 210 LYS A O 1
ATOM 1681 N N . LYS A 1 211 ? 1.306 -15.696 40.806 1.00 43.72 211 LYS A N 1
ATOM 1682 C CA . LYS A 1 211 ? 2.367 -15.322 39.855 1.00 43.72 211 LYS A CA 1
ATOM 1683 C C . LYS A 1 211 ? 2.596 -16.471 38.864 1.00 43.72 211 LYS A C 1
ATOM 1685 O O . LYS A 1 211 ? 3.161 -17.501 39.227 1.00 43.72 211 LYS A O 1
ATOM 1690 N N . LYS A 1 212 ? 2.208 -16.292 37.596 1.00 43.22 212 LYS A N 1
ATOM 1691 C CA . LYS A 1 212 ? 2.610 -17.187 36.495 1.00 43.22 212 LYS A CA 1
ATOM 1692 C C . LYS A 1 212 ? 4.127 -17.083 36.284 1.00 43.22 212 LYS A C 1
ATOM 1694 O O . LYS A 1 212 ? 4.605 -16.108 35.710 1.00 43.22 212 LYS A O 1
ATOM 1699 N N . LYS A 1 213 ? 4.893 -18.089 36.721 1.00 43.25 213 LYS A N 1
ATOM 1700 C CA . LYS A 1 213 ? 6.296 -18.267 36.312 1.00 43.25 213 LYS A CA 1
ATOM 1701 C C . LYS A 1 213 ? 6.348 -19.077 35.014 1.00 43.25 213 LYS A C 1
ATOM 1703 O O . LYS A 1 213 ? 5.873 -20.207 34.970 1.00 43.25 213 LYS A O 1
ATOM 1708 N N . LYS A 1 214 ? 6.938 -18.491 33.965 1.00 43.44 214 LYS A N 1
ATOM 1709 C CA . LYS A 1 214 ? 7.354 -19.195 32.741 1.00 43.44 214 LYS A CA 1
ATOM 1710 C C . LYS A 1 214 ? 8.427 -20.232 33.104 1.00 43.44 214 LYS A C 1
ATOM 1712 O O . LYS A 1 214 ? 9.427 -19.877 33.723 1.00 43.44 214 LYS A O 1
ATOM 1717 N N . SER A 1 215 ? 8.232 -21.490 32.715 1.00 37.41 215 SER A N 1
ATOM 1718 C CA . SER A 1 215 ? 9.235 -22.550 32.842 1.00 37.41 215 SER A CA 1
ATOM 1719 C C . SER A 1 215 ? 10.220 -22.493 31.671 1.00 37.41 215 SER A C 1
ATOM 1721 O O . SER A 1 215 ? 9.830 -22.748 30.533 1.00 37.41 215 SER A O 1
ATOM 1723 N N . PHE A 1 216 ? 11.492 -22.203 31.944 1.00 38.41 216 PHE A N 1
ATOM 1724 C CA . PHE A 1 216 ? 12.593 -22.545 31.040 1.00 38.41 216 PHE A CA 1
ATOM 1725 C C . PHE A 1 216 ? 13.116 -23.928 31.443 1.00 38.41 216 PHE A C 1
ATOM 1727 O O . PHE A 1 216 ? 13.473 -24.155 32.598 1.00 38.41 216 PHE A O 1
ATOM 1734 N N . HIS A 1 217 ? 13.101 -24.868 30.503 1.00 42.94 217 HIS A N 1
ATOM 1735 C CA . HIS A 1 217 ? 13.503 -26.255 30.707 1.00 42.94 217 HIS A CA 1
ATOM 1736 C C . HIS A 1 217 ? 15.022 -26.366 30.497 1.00 42.94 217 HIS A C 1
ATOM 1738 O O . HIS A 1 217 ? 15.505 -26.110 29.396 1.00 42.94 217 HIS A O 1
ATOM 1744 N N . LYS A 1 218 ? 15.787 -26.765 31.520 1.00 42.78 218 LYS A N 1
ATOM 1745 C CA . LYS A 1 218 ? 17.164 -27.254 31.341 1.00 42.78 218 LYS A CA 1
ATOM 1746 C C . LYS A 1 218 ? 17.258 -28.645 31.962 1.00 42.78 218 LYS A C 1
ATOM 1748 O O . LYS A 1 218 ? 17.243 -28.788 33.181 1.00 42.78 218 LYS A O 1
ATOM 1753 N N . LYS A 1 219 ? 17.271 -29.664 31.095 1.00 40.81 219 LYS A N 1
ATOM 1754 C CA . LYS A 1 219 ? 17.466 -31.074 31.457 1.00 40.81 219 LYS A CA 1
ATOM 1755 C C . LYS A 1 219 ? 18.812 -31.238 32.163 1.00 40.81 219 LYS A C 1
ATOM 1757 O O . LYS A 1 219 ? 19.831 -30.753 31.676 1.00 40.81 219 LYS A O 1
ATOM 1762 N N . GLY A 1 220 ? 18.781 -31.911 33.309 1.00 36.53 220 GLY A N 1
ATOM 1763 C CA . GLY A 1 220 ? 19.965 -32.392 34.006 1.00 36.53 220 GLY A CA 1
ATOM 1764 C C . GLY A 1 220 ? 20.476 -33.716 33.440 1.00 36.53 220 GLY A C 1
ATOM 1765 O O . GLY A 1 220 ? 19.830 -34.347 32.605 1.00 36.53 220 GLY A O 1
ATOM 1766 N N . GLY A 1 221 ? 21.621 -34.140 33.968 1.00 35.88 221 GLY A N 1
ATOM 1767 C CA . GLY A 1 221 ? 22.152 -35.486 33.791 1.00 35.88 221 GLY A CA 1
ATOM 1768 C C . GLY A 1 221 ? 23.602 -35.588 34.251 1.00 35.88 221 GLY A C 1
ATOM 1769 O O . GLY A 1 221 ? 24.506 -35.335 33.470 1.00 35.88 221 GLY A O 1
ATOM 1770 N N . LYS A 1 222 ? 23.808 -35.943 35.525 1.00 40.81 222 LYS A N 1
ATOM 1771 C CA . LYS A 1 222 ? 25.077 -36.474 36.047 1.00 40.81 222 LYS A CA 1
ATOM 1772 C C . LYS A 1 222 ? 25.361 -37.833 35.398 1.00 40.81 222 LYS A C 1
ATOM 1774 O O . LYS A 1 222 ? 24.507 -38.712 35.518 1.00 40.81 222 LYS A O 1
ATOM 1779 N N . LYS A 1 223 ? 26.563 -38.022 34.863 1.00 39.00 223 LYS A N 1
ATOM 1780 C CA . LYS A 1 223 ? 27.549 -39.062 35.216 1.00 39.00 223 LYS A CA 1
ATOM 1781 C C . LYS A 1 223 ? 28.712 -38.986 34.240 1.00 39.00 223 LYS A C 1
ATOM 1783 O O . LYS A 1 223 ? 28.435 -38.814 33.036 1.00 39.00 223 LYS A O 1
#

Sequence (223 aa):
NKKGSDLCEPTNLTTQVLEHYITKYDLKRLDLYCKNLADYHLIMDLLPSISRMFFLNQLGDTKLSAVQAAILLGIGMQHKTVDVLSKELELVPTQLLGLFNKIIRKLYQVFMSTTEHAIEESLGLKDQPDVPFVPKQIGQGLMEELESADRSIKKKQKLELERLKEDFEIKGSDEAWDEALKSGGNTILSIRSKRPISDKSNKFDFEPPKKKKKSFHKKGGKK